Protein AF-A0A1D8AW05-F1 (afdb_monomer)

Mean predicted aligned error: 8.61 Å

Structure (mmCIF, N/CA/C/O backbone):
data_AF-A0A1D8AW05-F1
#
_entry.id   AF-A0A1D8AW05-F1
#
loop_
_atom_site.group_PDB
_atom_site.id
_atom_site.type_symbol
_atom_site.label_atom_id
_atom_site.label_alt_id
_atom_site.label_comp_id
_atom_site.label_asym_id
_atom_site.label_entity_id
_atom_site.label_seq_id
_atom_site.pdbx_PDB_ins_code
_atom_site.Cartn_x
_atom_site.Cartn_y
_atom_site.Cartn_z
_atom_site.occupancy
_atom_site.B_iso_or_equiv
_atom_site.auth_seq_id
_atom_site.auth_comp_id
_atom_site.auth_asym_id
_atom_site.auth_atom_id
_atom_site.pdbx_PDB_model_num
ATOM 1 N N . MET A 1 1 ? 28.135 2.193 -54.732 1.00 48.59 1 MET A N 1
ATOM 2 C CA . MET A 1 1 ? 27.374 1.325 -53.800 1.00 48.59 1 MET A CA 1
ATOM 3 C C . MET A 1 1 ? 27.903 1.497 -52.367 1.00 48.59 1 MET A C 1
ATOM 5 O O . MET A 1 1 ? 28.791 0.770 -51.952 1.00 48.59 1 MET A O 1
ATOM 9 N N . LYS A 1 2 ? 27.421 2.509 -51.626 1.00 51.97 2 LYS A N 1
ATOM 10 C CA . LYS A 1 2 ? 27.694 2.736 -50.186 1.00 51.97 2 LYS A CA 1
ATOM 11 C C . LYS A 1 2 ? 26.455 3.089 -49.304 1.00 51.97 2 LYS A C 1
ATOM 13 O O . LYS A 1 2 ? 26.678 3.473 -48.161 1.00 51.97 2 LYS A O 1
ATOM 18 N N . PRO A 1 3 ? 25.172 2.955 -49.724 1.00 56.44 3 PRO A N 1
ATOM 19 C CA . PRO A 1 3 ? 24.047 3.347 -48.858 1.00 56.44 3 PRO A CA 1
ATOM 20 C C . PRO A 1 3 ? 23.778 2.354 -47.709 1.00 56.44 3 PRO A C 1
ATOM 22 O O . PRO A 1 3 ? 23.282 2.740 -46.656 1.00 56.44 3 PRO A O 1
ATOM 25 N N . ALA A 1 4 ? 24.165 1.082 -47.869 1.00 60.50 4 ALA A N 1
ATOM 26 C CA . ALA A 1 4 ? 23.834 0.018 -46.917 1.00 60.50 4 ALA A CA 1
ATOM 27 C C . ALA A 1 4 ? 24.488 0.185 -45.530 1.00 60.50 4 ALA A C 1
ATOM 29 O O . ALA A 1 4 ? 23.911 -0.218 -44.525 1.00 60.50 4 ALA A O 1
ATOM 30 N N . ARG A 1 5 ? 25.679 0.800 -45.449 1.00 61.78 5 ARG A N 1
ATOM 31 C CA . ARG A 1 5 ? 26.413 0.946 -44.178 1.00 61.78 5 ARG A CA 1
ATOM 32 C C . ARG A 1 5 ? 25.812 2.035 -43.285 1.00 61.78 5 ARG A C 1
ATOM 34 O O . ARG A 1 5 ? 25.730 1.841 -42.080 1.00 61.78 5 ARG A O 1
ATOM 41 N N . GLY A 1 6 ? 25.344 3.140 -43.873 1.00 67.88 6 GLY A N 1
ATOM 42 C CA . GLY A 1 6 ? 24.660 4.211 -43.139 1.00 67.88 6 GLY A CA 1
ATOM 43 C C . GLY A 1 6 ? 23.305 3.765 -42.587 1.00 67.88 6 GLY A C 1
ATOM 44 O O . GLY A 1 6 ? 23.000 4.022 -41.427 1.00 67.88 6 GLY A O 1
ATOM 45 N N . PHE A 1 7 ? 22.540 3.008 -43.379 1.00 70.00 7 PHE A N 1
ATOM 46 C CA . PHE A 1 7 ? 21.248 2.459 -42.961 1.00 70.00 7 PHE A CA 1
ATOM 47 C C . PHE A 1 7 ? 21.365 1.522 -41.743 1.00 70.00 7 PHE A C 1
ATOM 49 O O . PHE A 1 7 ? 20.583 1.628 -40.803 1.00 70.00 7 PHE A O 1
ATOM 56 N N . LEU A 1 8 ? 22.395 0.667 -41.709 1.00 72.62 8 LEU A N 1
ATOM 57 C CA . LEU A 1 8 ? 22.662 -0.228 -40.577 1.00 72.62 8 LEU A CA 1
ATOM 58 C C . LEU A 1 8 ? 23.022 0.523 -39.283 1.00 72.62 8 LEU A C 1
ATOM 60 O O . LEU A 1 8 ? 22.567 0.133 -38.214 1.00 72.62 8 LEU A O 1
ATOM 64 N N . HIS A 1 9 ? 23.789 1.617 -39.361 1.00 74.25 9 HIS A N 1
ATOM 65 C CA . HIS A 1 9 ? 24.124 2.431 -38.182 1.00 74.25 9 HIS A CA 1
ATOM 66 C C . HIS A 1 9 ? 22.919 3.189 -37.615 1.00 74.25 9 HIS A C 1
ATOM 68 O O . HIS A 1 9 ? 22.792 3.315 -36.398 1.00 74.25 9 HIS A O 1
ATOM 74 N N . ILE A 1 10 ? 22.028 3.672 -38.484 1.00 79.31 10 ILE A N 1
ATOM 75 C CA . ILE A 1 10 ? 20.778 4.318 -38.065 1.00 79.31 10 ILE A CA 1
ATOM 76 C C . ILE A 1 10 ? 19.883 3.303 -37.346 1.00 79.31 10 ILE A C 1
ATOM 78 O O . ILE A 1 10 ? 19.355 3.606 -36.279 1.00 79.31 10 ILE A O 1
ATOM 82 N N . PHE A 1 11 ? 19.762 2.088 -37.889 1.00 80.25 11 PHE A N 1
ATOM 83 C CA . PHE A 1 11 ? 18.967 1.019 -37.286 1.00 80.25 11 PHE A CA 1
ATOM 84 C C . PHE A 1 11 ? 19.522 0.569 -35.924 1.00 80.25 11 PHE A C 1
ATOM 86 O O . PHE A 1 11 ? 18.764 0.426 -34.964 1.00 80.25 11 PHE A O 1
ATOM 93 N N . ASP A 1 12 ? 20.844 0.423 -35.807 1.00 80.00 12 ASP A N 1
ATOM 94 C CA . ASP A 1 12 ? 21.511 0.103 -34.540 1.00 80.00 12 ASP A CA 1
ATOM 95 C C . ASP A 1 12 ? 21.297 1.204 -33.489 1.00 80.00 12 ASP A C 1
ATOM 97 O O . ASP A 1 12 ? 20.933 0.905 -32.354 1.00 80.00 12 ASP A O 1
ATOM 101 N N . SER A 1 13 ? 21.446 2.477 -33.874 1.00 83.44 13 SER A N 1
ATOM 102 C CA . SER A 1 13 ? 21.233 3.608 -32.963 1.00 83.44 13 SER A CA 1
ATOM 103 C C . SER A 1 13 ? 19.774 3.734 -32.516 1.00 83.44 13 SER A C 1
ATOM 105 O O . SER A 1 13 ? 19.508 4.056 -31.358 1.00 83.44 13 SER A O 1
ATOM 107 N N . LEU A 1 14 ? 18.821 3.464 -33.410 1.00 89.00 14 LEU A N 1
ATOM 108 C CA . LEU A 1 14 ? 17.399 3.454 -33.077 1.00 89.00 14 LEU A CA 1
ATOM 109 C C . LEU A 1 14 ? 17.068 2.317 -32.104 1.00 89.00 14 LEU A C 1
ATOM 111 O O . LEU A 1 14 ? 16.351 2.536 -31.131 1.00 89.00 14 LEU A O 1
ATOM 115 N N . THR A 1 15 ? 17.634 1.131 -32.334 1.00 87.31 15 THR A N 1
ATOM 116 C CA . THR A 1 15 ? 17.453 -0.037 -31.463 1.00 87.31 15 THR A CA 1
ATOM 117 C C . THR A 1 15 ? 17.979 0.240 -30.057 1.00 87.31 15 THR A C 1
ATOM 119 O O . THR A 1 15 ? 17.260 0.009 -29.089 1.00 87.31 15 THR A O 1
ATOM 122 N N . ASP A 1 16 ? 19.180 0.815 -29.932 1.00 86.44 16 ASP A N 1
ATOM 123 C CA . ASP A 1 16 ? 19.752 1.191 -28.633 1.00 86.44 16 ASP A CA 1
ATOM 124 C C . ASP A 1 16 ? 18.843 2.189 -27.888 1.00 86.44 16 ASP A C 1
ATOM 126 O O . ASP A 1 16 ? 18.560 2.007 -26.706 1.00 86.44 16 ASP A O 1
ATOM 130 N N . ARG A 1 17 ? 18.309 3.210 -28.578 1.00 91.00 17 ARG A N 1
ATOM 131 C CA . ARG A 1 17 ? 17.389 4.196 -27.975 1.00 91.00 17 ARG A CA 1
ATOM 132 C C . ARG A 1 17 ? 16.078 3.567 -27.509 1.00 91.00 17 ARG A C 1
ATOM 134 O O . ARG A 1 17 ? 15.613 3.887 -26.417 1.00 91.00 17 ARG A O 1
ATOM 141 N N . ILE A 1 18 ? 15.491 2.682 -28.315 1.00 91.38 18 ILE A N 1
ATOM 142 C CA . ILE A 1 18 ? 14.258 1.967 -27.961 1.00 91.38 18 ILE A CA 1
ATOM 143 C C . ILE A 1 18 ? 14.495 1.101 -26.726 1.00 91.38 18 ILE A C 1
ATOM 145 O O . ILE A 1 18 ? 13.696 1.146 -25.796 1.00 91.38 18 ILE A O 1
ATOM 149 N N . LEU A 1 19 ? 15.603 0.359 -26.684 1.00 89.25 19 LEU A N 1
ATOM 150 C CA . LEU A 1 19 ? 15.955 -0.482 -25.541 1.00 89.25 19 LEU A CA 1
ATOM 151 C C . LEU A 1 19 ? 16.207 0.339 -24.276 1.00 89.25 19 LEU A C 1
ATOM 153 O O . LEU A 1 19 ? 15.763 -0.070 -23.206 1.00 89.25 19 LEU A O 1
ATOM 157 N N . CYS A 1 20 ? 16.846 1.507 -24.393 1.00 89.69 20 CYS A N 1
ATOM 158 C CA . CYS A 1 20 ? 17.018 2.417 -23.264 1.00 89.69 20 CYS A CA 1
ATOM 159 C C . CYS A 1 20 ? 15.676 2.848 -22.675 1.00 89.69 20 CYS A C 1
ATOM 161 O O . CYS A 1 20 ? 15.456 2.706 -21.474 1.00 89.69 20 CYS A O 1
ATOM 163 N N . VAL A 1 21 ? 14.780 3.368 -23.521 1.00 90.62 21 VAL A N 1
ATOM 164 C CA . VAL A 1 21 ? 13.471 3.862 -23.078 1.00 90.62 21 VAL A CA 1
ATOM 165 C C . VAL A 1 21 ? 12.620 2.715 -22.540 1.00 90.62 21 VAL A C 1
ATOM 167 O O . VAL A 1 21 ? 12.028 2.851 -21.475 1.00 90.62 21 VAL A O 1
ATOM 170 N N . ALA A 1 22 ? 12.597 1.569 -23.221 1.00 89.69 22 ALA A N 1
ATOM 171 C CA . ALA A 1 22 ? 11.845 0.400 -22.780 1.00 89.69 22 ALA A CA 1
ATOM 172 C C . ALA A 1 22 ? 12.343 -0.119 -21.425 1.00 89.69 22 ALA A C 1
ATOM 174 O O . ALA A 1 22 ? 11.535 -0.327 -20.524 1.00 89.69 22 ALA A O 1
ATOM 175 N N . GLY A 1 23 ? 13.660 -0.275 -21.253 1.00 88.38 23 GLY A N 1
ATOM 176 C CA . GLY A 1 23 ? 14.253 -0.710 -19.988 1.00 88.38 23 GLY A CA 1
ATOM 177 C C . GLY A 1 23 ? 13.947 0.258 -18.846 1.00 88.38 23 GLY A C 1
ATOM 178 O O . GLY A 1 23 ? 13.536 -0.174 -17.770 1.00 88.38 23 GLY A O 1
ATOM 179 N N . ALA A 1 24 ? 14.072 1.563 -19.102 1.00 89.75 24 ALA A N 1
ATOM 180 C CA . ALA A 1 24 ? 13.756 2.603 -18.131 1.00 89.75 24 ALA A CA 1
ATOM 181 C C . ALA A 1 24 ? 12.281 2.577 -17.704 1.00 89.75 24 ALA A C 1
ATOM 183 O O . ALA A 1 24 ? 11.982 2.531 -16.511 1.00 89.75 24 ALA A O 1
ATOM 184 N N . VAL A 1 25 ? 11.358 2.559 -18.670 1.00 89.56 25 VAL A N 1
ATOM 185 C CA . VAL A 1 25 ? 9.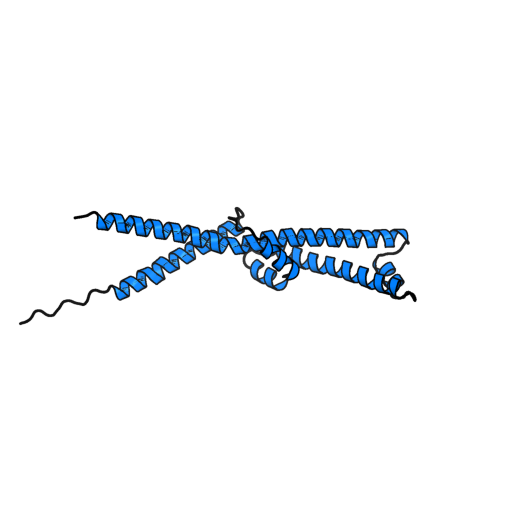915 2.557 -18.403 1.00 89.56 25 VAL A CA 1
ATOM 186 C C . VAL A 1 25 ? 9.509 1.289 -17.660 1.00 89.56 25 VAL A C 1
ATOM 188 O O . VAL A 1 25 ? 8.839 1.395 -16.638 1.00 89.56 25 VAL A O 1
ATOM 191 N N . LEU A 1 26 ? 9.939 0.106 -18.111 1.00 89.00 26 LEU A N 1
ATOM 192 C CA . LEU A 1 26 ? 9.551 -1.172 -17.503 1.00 89.00 26 LEU A CA 1
ATOM 193 C C . LEU A 1 26 ? 9.970 -1.274 -16.034 1.00 89.00 26 LEU A C 1
ATOM 195 O O . LEU A 1 26 ? 9.164 -1.679 -15.199 1.00 89.00 26 LEU A O 1
ATOM 199 N N . PHE A 1 27 ? 11.199 -0.877 -15.700 1.00 89.50 27 PHE A N 1
ATOM 200 C CA . PHE A 1 27 ? 11.676 -0.933 -14.316 1.00 89.50 27 PHE A CA 1
ATOM 201 C C . PHE A 1 27 ? 11.033 0.129 -13.421 1.00 89.50 27 PHE A C 1
ATOM 203 O O . PHE A 1 27 ? 10.850 -0.115 -12.229 1.00 89.50 27 PHE A O 1
ATOM 210 N N . ALA A 1 28 ? 10.637 1.274 -13.981 1.00 89.94 28 ALA A N 1
ATOM 211 C CA . ALA A 1 28 ? 9.946 2.318 -13.233 1.00 89.94 28 ALA A CA 1
ATOM 212 C C . ALA A 1 28 ? 8.503 1.938 -12.838 1.00 89.94 28 ALA A C 1
ATOM 214 O O . ALA A 1 28 ? 7.959 2.514 -11.897 1.00 89.94 28 ALA A O 1
ATOM 215 N N . GLN A 1 29 ? 7.893 0.941 -13.498 1.00 91.88 29 GLN A N 1
ATOM 216 C CA . GLN A 1 29 ? 6.506 0.539 -13.222 1.00 91.88 29 GLN A CA 1
ATOM 217 C C . GLN A 1 29 ? 6.317 -0.082 -11.831 1.00 91.88 29 GLN A C 1
ATOM 219 O O . GLN A 1 29 ? 5.265 0.099 -11.221 1.00 91.88 29 GLN A O 1
ATOM 224 N N . GLY A 1 30 ? 7.322 -0.794 -11.311 1.00 90.19 30 GLY A N 1
ATOM 225 C CA . GLY A 1 30 ? 7.257 -1.417 -9.985 1.00 90.19 30 GLY A CA 1
ATOM 226 C C . GLY A 1 30 ? 7.102 -0.387 -8.858 1.00 90.19 30 GLY A C 1
ATOM 227 O O . GLY A 1 30 ? 6.107 -0.434 -8.129 1.00 90.19 30 GLY A O 1
ATOM 228 N N . PRO A 1 31 ? 8.036 0.573 -8.727 1.00 90.19 31 PRO A N 1
ATOM 229 C CA . PRO A 1 31 ? 7.907 1.670 -7.774 1.00 90.19 31 PRO A CA 1
ATOM 230 C C . PRO A 1 31 ? 6.636 2.497 -7.962 1.00 90.19 31 PRO A C 1
ATOM 232 O O . PRO A 1 31 ? 5.989 2.846 -6.978 1.00 90.19 31 PRO A O 1
ATOM 235 N N . GLU A 1 32 ? 6.235 2.747 -9.211 1.00 93.19 32 GLU A N 1
ATOM 236 C CA . GLU A 1 32 ? 4.999 3.473 -9.512 1.00 93.19 32 GLU A CA 1
ATOM 237 C C . GLU A 1 32 ? 3.760 2.742 -8.975 1.00 93.19 32 GLU A C 1
ATOM 239 O O . GLU A 1 32 ? 2.910 3.336 -8.311 1.00 93.19 32 GLU A O 1
ATOM 244 N N . PHE A 1 33 ? 3.675 1.427 -9.185 1.00 94.50 33 PHE A N 1
ATOM 245 C CA . PHE A 1 33 ? 2.590 0.622 -8.632 1.00 94.50 33 PHE A CA 1
ATOM 246 C C . PHE A 1 33 ? 2.567 0.679 -7.101 1.00 94.50 33 PHE A C 1
ATOM 248 O O . PHE A 1 33 ? 1.508 0.873 -6.501 1.00 94.50 33 PHE A O 1
ATOM 255 N N . MET A 1 34 ? 3.732 0.551 -6.456 1.00 93.75 34 MET A N 1
ATOM 256 C CA . MET A 1 34 ? 3.842 0.652 -4.997 1.00 93.75 34 MET A CA 1
ATOM 257 C C . MET A 1 34 ? 3.424 2.035 -4.488 1.00 93.75 34 MET A C 1
ATOM 259 O O . MET A 1 34 ? 2.809 2.129 -3.427 1.00 93.75 34 MET A O 1
ATOM 263 N N . GLN A 1 35 ? 3.710 3.101 -5.235 1.00 93.06 35 GLN A N 1
ATOM 264 C CA . GLN A 1 35 ? 3.296 4.459 -4.898 1.00 93.06 35 GLN A CA 1
ATOM 265 C C . GLN A 1 35 ? 1.771 4.621 -4.967 1.00 93.06 35 GLN A C 1
ATOM 267 O O . GLN A 1 35 ? 1.169 5.087 -3.999 1.00 93.06 35 GLN A O 1
ATOM 272 N N . GLN A 1 36 ? 1.130 4.189 -6.057 1.00 95.38 36 GLN A N 1
ATOM 273 C CA . GLN A 1 36 ? -0.334 4.235 -6.191 1.00 95.38 36 GLN A CA 1
ATOM 274 C C . GLN A 1 36 ? -1.027 3.353 -5.142 1.00 95.38 36 GLN A C 1
ATOM 276 O O . GLN A 1 36 ? -2.036 3.743 -4.549 1.00 95.38 36 GLN A O 1
ATOM 281 N N . TYR A 1 37 ? -0.458 2.180 -4.851 1.00 96.94 37 TYR A N 1
ATOM 282 C CA . TYR A 1 37 ? -0.921 1.325 -3.763 1.00 96.94 37 TYR A CA 1
ATOM 283 C C . TYR A 1 37 ? -0.833 2.032 -2.412 1.00 96.94 37 TYR A C 1
ATOM 285 O O . TYR A 1 37 ? -1.805 2.010 -1.663 1.00 96.94 37 TYR A O 1
ATOM 293 N N . LEU A 1 38 ? 0.296 2.675 -2.102 1.00 95.56 38 LEU A N 1
ATOM 294 C CA . LEU A 1 38 ? 0.509 3.335 -0.816 1.00 95.56 38 LEU A CA 1
ATOM 295 C C . LEU A 1 38 ? -0.473 4.492 -0.602 1.00 95.56 38 LEU A C 1
ATOM 297 O O . LEU A 1 38 ? -1.015 4.637 0.490 1.00 95.56 38 LEU A O 1
ATOM 301 N N . GLN A 1 39 ? -0.770 5.260 -1.652 1.00 95.44 39 GLN A N 1
ATOM 302 C CA . GLN A 1 39 ? -1.801 6.300 -1.610 1.00 95.44 39 GLN A CA 1
ATOM 303 C C . GLN A 1 39 ? -3.182 5.716 -1.297 1.00 95.44 39 GLN A C 1
ATOM 305 O O . GLN A 1 39 ? -3.898 6.218 -0.430 1.00 95.44 39 GLN A O 1
ATOM 310 N N . ARG A 1 40 ? -3.555 4.621 -1.969 1.00 97.19 40 ARG A N 1
ATOM 311 C CA . ARG A 1 40 ? -4.841 3.955 -1.738 1.00 97.19 40 ARG A CA 1
ATOM 312 C C . ARG A 1 40 ? -4.916 3.332 -0.341 1.00 97.19 40 ARG A C 1
ATOM 314 O O . ARG A 1 40 ? -5.946 3.448 0.317 1.00 97.19 40 ARG A O 1
ATOM 321 N N . LEU A 1 41 ? -3.825 2.726 0.126 1.00 97.88 41 LEU A N 1
ATOM 322 C CA . LEU A 1 41 ? -3.668 2.204 1.484 1.00 97.88 41 LEU A CA 1
ATOM 323 C C . LEU A 1 41 ? -3.866 3.307 2.531 1.00 97.88 41 LEU A C 1
ATOM 325 O O . LEU A 1 41 ? -4.637 3.110 3.467 1.00 97.88 41 LEU A O 1
ATOM 329 N N . GLY A 1 42 ? -3.236 4.470 2.338 1.00 97.94 42 GLY A N 1
ATOM 330 C CA . GLY A 1 42 ? -3.424 5.650 3.185 1.00 97.94 42 GLY A CA 1
ATOM 331 C C . GLY A 1 42 ? -4.883 6.112 3.222 1.00 97.94 42 GLY A C 1
ATOM 332 O O . GLY A 1 42 ? -5.437 6.321 4.297 1.00 97.94 42 GLY A O 1
ATOM 333 N N . GLY A 1 43 ? -5.562 6.145 2.071 1.00 97.88 43 GLY A N 1
ATOM 334 C CA . GLY A 1 43 ? -6.994 6.458 2.012 1.00 97.88 43 GLY A CA 1
ATOM 335 C C . GLY A 1 43 ? -7.872 5.470 2.795 1.00 97.88 43 GLY A C 1
ATOM 336 O O . GLY A 1 43 ? -8.781 5.885 3.516 1.00 97.88 43 GLY A O 1
ATOM 337 N N . HIS A 1 44 ? -7.587 4.166 2.703 1.00 97.88 44 HIS A N 1
ATOM 338 C CA . HIS A 1 44 ? -8.280 3.142 3.495 1.00 97.88 44 HIS A CA 1
ATOM 339 C C . HIS A 1 44 ? -8.008 3.279 4.997 1.00 97.88 44 HIS A C 1
ATOM 341 O O . HIS A 1 44 ? -8.919 3.093 5.802 1.00 97.88 44 HIS A O 1
ATOM 347 N N . LEU A 1 45 ? -6.774 3.608 5.375 1.00 98.38 45 LEU A N 1
ATOM 348 C CA . LEU A 1 45 ? -6.375 3.849 6.759 1.00 98.38 45 LEU A CA 1
ATOM 349 C C . LEU A 1 45 ? -7.093 5.069 7.346 1.00 98.38 45 LEU A C 1
ATOM 351 O O . LEU A 1 45 ? -7.610 4.995 8.460 1.00 98.38 45 LEU A O 1
ATOM 355 N N . ASP A 1 46 ? -7.173 6.166 6.598 1.00 98.50 46 ASP A N 1
ATOM 356 C CA . ASP A 1 46 ? -7.871 7.375 7.032 1.00 98.50 46 ASP A CA 1
ATOM 357 C C . ASP A 1 46 ? -9.371 7.131 7.215 1.00 98.50 46 ASP A C 1
ATOM 359 O O . ASP A 1 46 ? -9.964 7.616 8.179 1.00 98.50 46 ASP A O 1
ATOM 363 N N . GLU A 1 47 ? -9.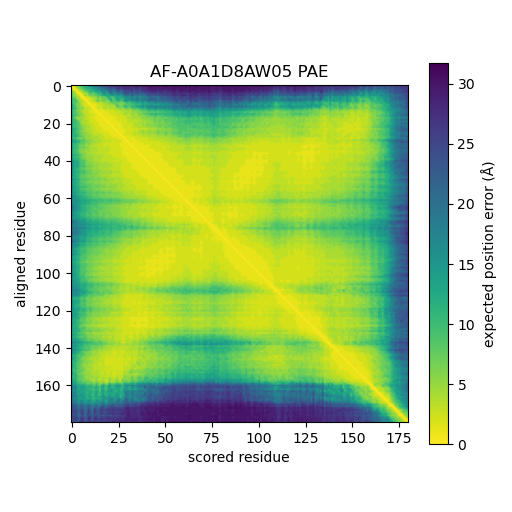991 6.344 6.332 1.00 98.19 47 GLU A N 1
ATOM 364 C CA . GLU A 1 47 ? -11.391 5.941 6.489 1.00 98.19 47 GLU A CA 1
ATOM 365 C C . GLU A 1 47 ? -11.593 5.031 7.706 1.00 98.19 47 GLU A C 1
ATOM 367 O O . GLU A 1 47 ? -12.472 5.288 8.528 1.00 98.19 47 GLU A O 1
ATOM 372 N N . ALA A 1 48 ? -10.734 4.025 7.893 1.00 98.19 48 ALA A N 1
ATOM 373 C CA . ALA A 1 48 ? -10.796 3.143 9.057 1.00 98.19 48 ALA A CA 1
ATOM 374 C C . ALA A 1 48 ? -10.637 3.927 10.373 1.00 98.19 48 ALA A C 1
ATOM 376 O O . ALA A 1 48 ? -11.359 3.686 11.341 1.00 98.19 48 ALA A O 1
ATOM 377 N N . ARG A 1 49 ? -9.741 4.922 10.404 1.00 98.50 49 ARG A N 1
ATOM 378 C CA . ARG A 1 49 ? -9.564 5.829 11.548 1.00 98.50 49 ARG A CA 1
ATOM 379 C C . ARG A 1 49 ? -10.798 6.676 11.813 1.00 98.50 49 ARG A C 1
ATOM 381 O O . ARG A 1 49 ? -11.177 6.824 12.972 1.00 98.50 49 ARG A O 1
ATOM 388 N N . ARG A 1 50 ? -11.437 7.219 10.771 1.00 98.38 50 ARG A N 1
ATOM 389 C CA . ARG A 1 50 ? -12.697 7.966 10.914 1.00 98.38 50 ARG A CA 1
ATOM 390 C C . ARG A 1 50 ? -13.785 7.091 11.524 1.00 98.38 50 ARG A C 1
ATOM 392 O O . ARG A 1 50 ? -14.433 7.520 12.475 1.00 98.38 50 ARG A O 1
ATOM 399 N N . GLN A 1 51 ? -13.945 5.865 11.033 1.00 97.69 51 GLN A N 1
ATOM 400 C CA . GLN A 1 51 ? -14.908 4.912 11.581 1.00 97.69 51 GLN A CA 1
ATOM 401 C C . GLN A 1 51 ? -14.611 4.584 13.054 1.00 97.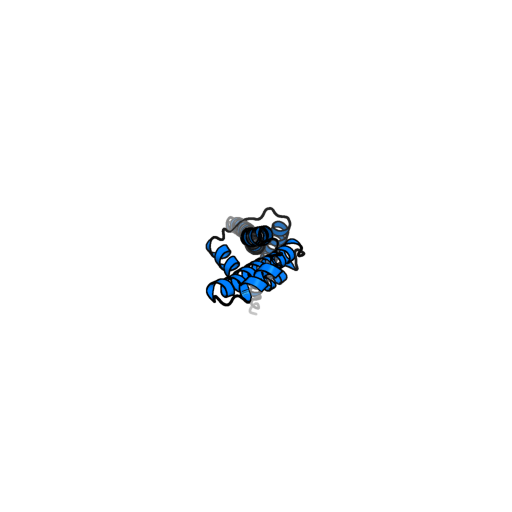69 51 GLN A C 1
ATOM 403 O O . GLN A 1 51 ? -15.511 4.639 13.892 1.00 97.69 51 GLN A O 1
ATOM 408 N N . LEU A 1 52 ? -13.349 4.313 13.399 1.00 98.12 52 LEU A N 1
ATOM 409 C CA . LEU A 1 52 ? -12.939 4.048 14.780 1.00 98.12 52 LEU A CA 1
ATOM 410 C C . LEU A 1 52 ? -13.186 5.254 15.700 1.00 98.12 52 LEU A C 1
ATOM 412 O O . LEU A 1 52 ? -13.653 5.090 16.827 1.00 98.12 52 LEU A O 1
ATOM 416 N N . ALA A 1 53 ? -12.932 6.470 15.212 1.00 98.25 53 ALA A N 1
ATOM 417 C CA . ALA A 1 53 ? -13.162 7.705 15.955 1.00 98.25 53 ALA A CA 1
ATOM 418 C C . ALA A 1 53 ? -14.648 7.924 16.286 1.00 98.25 53 ALA A C 1
ATOM 420 O O . ALA A 1 53 ? -14.967 8.457 17.350 1.00 98.25 53 ALA A O 1
ATOM 421 N N . VAL A 1 54 ? -15.568 7.481 15.420 1.00 98.06 54 VAL A N 1
ATOM 422 C CA . VAL A 1 54 ? -17.008 7.502 15.723 1.00 98.06 54 VAL A CA 1
ATOM 423 C C . VAL A 1 54 ? -17.309 6.621 16.938 1.00 98.06 54 VAL A C 1
ATOM 425 O O . VAL A 1 54 ? -17.948 7.097 17.875 1.00 98.06 54 VAL A O 1
ATOM 428 N N . PHE A 1 55 ? -16.786 5.392 16.989 1.00 97.44 55 PHE A N 1
ATOM 429 C CA . PHE A 1 55 ? -16.967 4.511 18.150 1.00 97.44 55 PHE A CA 1
ATOM 430 C C . PHE A 1 55 ? -16.329 5.072 19.422 1.00 97.44 55 PHE A C 1
ATOM 432 O O . PHE A 1 55 ? -16.949 5.041 20.483 1.00 97.44 55 PHE A O 1
ATOM 439 N N . GLN A 1 56 ? -15.127 5.643 19.321 1.00 98.06 56 GLN A N 1
ATOM 440 C CA . GLN A 1 56 ? -14.458 6.303 20.446 1.00 98.06 56 GLN A CA 1
ATOM 441 C C . GLN A 1 56 ? -15.285 7.471 20.993 1.00 98.06 56 GLN A C 1
ATOM 443 O O . GLN A 1 56 ? -15.420 7.619 22.206 1.00 98.06 56 GLN A O 1
ATOM 448 N N . LYS A 1 57 ? -15.884 8.280 20.112 1.00 98.12 57 LYS A N 1
ATOM 449 C CA . LYS A 1 57 ? -16.766 9.381 20.508 1.00 98.12 57 LYS A CA 1
ATOM 450 C C . LYS A 1 57 ? -18.020 8.866 21.213 1.00 98.12 57 LYS A C 1
ATOM 452 O O . LYS A 1 57 ? -18.386 9.413 22.249 1.00 98.12 57 LYS A O 1
ATOM 457 N N . THR A 1 58 ? -18.661 7.825 20.683 1.00 96.62 58 THR A N 1
ATOM 458 C CA . THR A 1 58 ? -19.841 7.208 21.307 1.00 96.62 58 THR A CA 1
ATOM 459 C C . THR A 1 58 ? -19.510 6.618 22.678 1.00 96.62 58 THR A C 1
ATOM 461 O O . THR A 1 58 ? -20.245 6.858 23.632 1.00 96.62 58 THR A O 1
ATOM 464 N N . ALA A 1 59 ? -18.377 5.924 22.810 1.00 97.19 59 ALA A N 1
ATOM 465 C CA . ALA A 1 59 ? -17.889 5.436 24.097 1.00 97.19 59 ALA A CA 1
ATOM 466 C C . ALA A 1 59 ? -17.672 6.594 25.087 1.00 97.19 59 ALA A C 1
ATOM 468 O O . ALA A 1 59 ? -18.169 6.551 26.212 1.00 97.19 59 ALA A O 1
ATOM 469 N N . GLY A 1 60 ? -17.029 7.678 24.639 1.00 97.56 60 GLY A N 1
ATOM 470 C CA . GLY A 1 60 ? -16.788 8.869 25.455 1.00 97.56 60 GLY A CA 1
ATOM 471 C C . GLY A 1 60 ? -18.071 9.569 25.916 1.00 97.56 60 GLY A C 1
ATOM 472 O O . GLY A 1 60 ? -18.136 10.032 27.051 1.00 97.56 60 GLY A O 1
ATOM 473 N N . GLN A 1 61 ? -19.121 9.592 25.089 1.00 97.00 61 GLN A N 1
ATOM 474 C CA . GLN A 1 61 ? -20.445 10.103 25.478 1.00 97.00 61 GLN A CA 1
ATOM 475 C C . GLN A 1 61 ? -21.103 9.265 26.583 1.00 97.00 61 GLN A C 1
ATOM 477 O O . GLN A 1 61 ? -21.871 9.802 27.376 1.00 97.00 61 GLN A O 1
ATOM 482 N N . ALA A 1 62 ? -20.780 7.974 26.659 1.00 94.25 62 ALA A N 1
ATOM 483 C CA . ALA A 1 62 ? -21.191 7.088 27.743 1.00 94.25 62 ALA A CA 1
ATOM 484 C C . ALA A 1 62 ? -20.235 7.127 28.956 1.00 94.25 62 ALA A C 1
ATOM 486 O O . ALA A 1 62 ? -20.443 6.388 29.916 1.00 94.25 62 ALA A O 1
ATOM 487 N N . GLY A 1 63 ? -19.190 7.965 28.930 1.00 97.19 63 GLY A N 1
ATOM 488 C CA . GLY A 1 63 ? -18.171 8.034 29.982 1.00 97.19 63 GLY A CA 1
ATOM 489 C C . GLY A 1 63 ? -17.211 6.840 30.002 1.00 97.19 63 GLY A C 1
ATOM 490 O O . GLY A 1 63 ? -16.589 6.576 31.028 1.00 97.19 63 GLY A O 1
ATOM 491 N N . LEU A 1 64 ? -17.098 6.109 28.891 1.00 97.31 64 LEU A N 1
ATOM 492 C CA . LEU A 1 64 ? -16.308 4.886 28.766 1.00 97.31 64 LEU A CA 1
ATOM 493 C C . LEU A 1 64 ? -15.130 5.088 27.810 1.00 97.31 64 LEU A C 1
ATOM 495 O O . LEU A 1 64 ? -15.211 5.845 26.841 1.00 97.31 64 LEU A O 1
ATOM 499 N N . SER A 1 65 ? -14.045 4.346 28.027 1.00 97.44 65 SER A N 1
ATOM 500 C CA . SER A 1 65 ? -13.053 4.131 26.972 1.00 97.44 65 SER A CA 1
ATOM 501 C C . SER A 1 65 ? -13.608 3.196 25.892 1.00 97.44 65 SER A C 1
ATOM 503 O O . SER A 1 65 ? -14.539 2.428 26.144 1.00 97.44 65 SER A O 1
ATOM 505 N N . LEU A 1 66 ? -13.011 3.212 24.695 1.00 96.81 66 LEU A N 1
ATOM 506 C CA . LEU A 1 66 ? 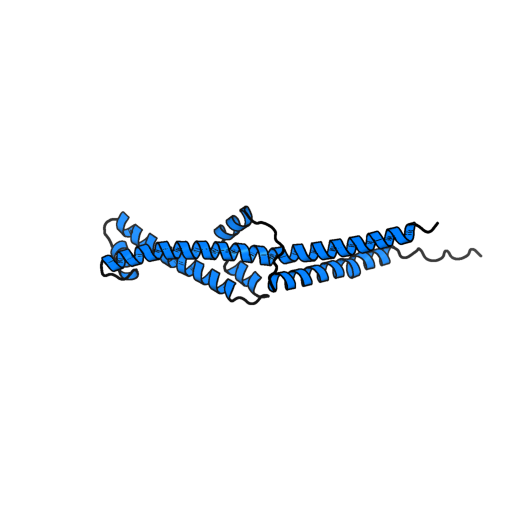-13.396 2.283 23.629 1.00 96.81 66 LEU A CA 1
ATOM 507 C C . LEU A 1 66 ? -13.322 0.822 24.103 1.00 96.81 66 LEU A C 1
ATOM 509 O O . LEU A 1 66 ? -14.277 0.079 23.919 1.00 96.81 66 LEU A O 1
ATOM 513 N N . ASP A 1 67 ? -12.246 0.429 24.788 1.00 96.94 67 ASP A N 1
ATOM 514 C CA . ASP A 1 67 ? -12.086 -0.948 25.273 1.00 96.94 67 ASP A CA 1
ATOM 515 C C . ASP A 1 67 ? -13.138 -1.329 26.318 1.00 96.94 67 ASP A C 1
ATOM 517 O O . ASP A 1 67 ? -13.613 -2.464 26.354 1.00 96.94 67 ASP A O 1
ATOM 521 N N . GLN A 1 68 ? -13.508 -0.391 27.196 1.00 97.50 68 GLN A N 1
ATOM 522 C CA . GLN A 1 68 ? -14.591 -0.602 28.156 1.00 97.50 68 GLN A CA 1
ATOM 523 C C . GLN A 1 68 ? -15.925 -0.773 27.433 1.00 97.50 68 GLN A C 1
ATOM 525 O O . GLN A 1 68 ? -16.680 -1.688 27.756 1.00 97.50 68 GLN A O 1
ATOM 530 N N . PHE A 1 69 ? -16.184 0.064 26.430 1.00 97.00 69 PHE A N 1
ATOM 531 C CA . PHE A 1 69 ? -17.403 0.016 25.638 1.00 97.00 69 PHE A CA 1
ATOM 532 C C . PHE A 1 69 ? -17.510 -1.279 24.818 1.00 97.00 69 PHE A C 1
ATOM 534 O O . PHE A 1 69 ? -18.566 -1.910 24.809 1.00 97.00 69 PHE A O 1
ATOM 541 N N . ILE A 1 70 ? -16.408 -1.747 24.223 1.00 96.94 70 ILE A N 1
ATOM 542 C CA . ILE A 1 70 ? -16.309 -3.053 23.551 1.00 96.94 70 ILE A CA 1
ATOM 543 C C . ILE A 1 70 ? -16.626 -4.189 24.524 1.00 96.94 70 ILE A C 1
ATOM 545 O O . ILE A 1 70 ? -17.465 -5.037 24.226 1.00 96.94 70 ILE A O 1
ATOM 549 N N . ARG A 1 71 ? -16.003 -4.207 25.710 1.00 96.62 71 ARG A N 1
ATOM 550 C CA . ARG A 1 71 ? -16.261 -5.259 26.706 1.00 96.62 71 ARG A CA 1
ATOM 551 C C . ARG A 1 71 ? -17.710 -5.256 27.178 1.00 96.62 71 ARG A C 1
ATOM 553 O O . ARG A 1 71 ? -18.316 -6.317 27.260 1.00 96.62 71 ARG A O 1
ATOM 560 N N . GLN A 1 72 ? -18.262 -4.082 27.471 1.00 95.50 72 GLN A N 1
ATOM 561 C CA . GLN A 1 72 ? -19.632 -3.947 27.960 1.00 95.50 72 GLN A CA 1
ATOM 562 C C . GLN A 1 72 ? -20.672 -4.338 26.906 1.00 95.50 72 GLN A C 1
ATOM 564 O O . GLN A 1 72 ? -21.677 -4.963 27.237 1.00 95.50 72 GLN A O 1
ATOM 569 N N . THR A 1 73 ? -20.451 -3.971 25.643 1.00 95.00 73 THR A N 1
ATOM 570 C CA . THR A 1 73 ? -21.334 -4.390 24.547 1.00 95.00 73 THR A CA 1
ATOM 571 C C . THR A 1 73 ? -21.204 -5.887 24.292 1.00 95.00 73 THR A C 1
ATOM 573 O O . THR A 1 73 ? -22.225 -6.556 24.204 1.00 95.00 73 THR A O 1
ATOM 576 N N . GLY A 1 74 ? -19.985 -6.435 24.294 1.00 93.31 74 GLY A N 1
ATOM 577 C CA . GLY A 1 74 ? -19.709 -7.857 24.063 1.00 93.31 74 GLY A CA 1
ATOM 578 C C . GLY A 1 74 ? -20.268 -8.821 25.116 1.00 93.31 74 GLY A C 1
ATOM 579 O O . GLY A 1 74 ? -20.563 -9.965 24.783 1.00 93.31 74 GLY A O 1
ATOM 580 N N . THR A 1 75 ? -20.451 -8.386 26.367 1.00 94.25 75 THR A N 1
ATOM 581 C CA . THR A 1 75 ? -21.067 -9.199 27.436 1.00 94.25 75 THR A CA 1
ATOM 582 C C . THR A 1 75 ? -22.573 -8.982 27.582 1.00 94.25 75 THR A C 1
ATOM 584 O O . THR A 1 75 ? -23.188 -9.516 28.509 1.00 94.25 75 THR A O 1
ATOM 587 N N . ASN A 1 76 ? -23.187 -8.197 26.693 1.00 95.25 76 ASN A N 1
ATOM 588 C CA . ASN A 1 76 ? -24.617 -7.934 26.739 1.00 95.25 76 ASN A CA 1
ATOM 589 C C . ASN A 1 76 ? -25.428 -9.202 26.414 1.00 95.25 76 ASN A C 1
ATOM 591 O O . ASN A 1 76 ? -25.046 -9.999 25.559 1.00 95.25 76 ASN A O 1
ATOM 595 N N . ALA A 1 77 ? -26.568 -9.373 27.088 1.00 94.06 77 ALA A N 1
ATOM 596 C CA . ALA A 1 77 ? -27.459 -10.509 26.864 1.00 94.06 77 ALA A CA 1
ATOM 597 C C . ALA A 1 77 ? -28.145 -10.471 25.486 1.00 94.06 77 ALA A C 1
ATOM 599 O O . ALA A 1 77 ? -28.505 -11.522 24.959 1.00 94.06 77 ALA A O 1
ATOM 600 N N . ASP A 1 78 ? -28.326 -9.282 24.901 1.00 96.06 78 ASP A N 1
ATOM 601 C CA . ASP A 1 78 ? -28.838 -9.127 23.542 1.00 96.06 78 ASP A CA 1
ATOM 602 C C . ASP A 1 78 ? -27.739 -9.479 22.515 1.00 96.06 78 ASP A C 1
ATOM 604 O O . ASP A 1 78 ? -26.725 -8.774 22.427 1.00 96.06 78 ASP A O 1
ATOM 608 N N . PRO A 1 79 ? -27.934 -10.517 21.675 1.00 93.38 79 PRO A N 1
ATOM 609 C CA . PRO A 1 79 ? -26.956 -10.918 20.669 1.00 93.38 79 PRO A CA 1
ATOM 610 C C . PRO A 1 79 ? -26.612 -9.822 19.652 1.00 93.38 79 PRO A C 1
ATOM 612 O O . PRO A 1 79 ? -25.515 -9.834 19.093 1.00 93.38 79 PRO A O 1
ATOM 615 N N . ALA A 1 80 ? -27.528 -8.897 19.353 1.00 94.19 80 ALA A N 1
ATOM 616 C CA . ALA A 1 80 ? -27.255 -7.788 18.443 1.00 94.19 80 ALA A CA 1
ATOM 617 C C . ALA A 1 80 ? -26.269 -6.788 19.057 1.00 94.19 80 ALA A C 1
ATOM 619 O O . ALA A 1 80 ? -25.345 -6.346 18.372 1.00 94.19 80 ALA A O 1
ATOM 620 N N . VAL A 1 81 ? -26.418 -6.494 20.350 1.00 94.00 81 VAL A N 1
ATOM 621 C CA . VAL A 1 81 ? -25.497 -5.626 21.095 1.00 94.00 81 VAL A CA 1
ATOM 622 C C . VAL A 1 81 ? -24.152 -6.323 21.311 1.00 94.00 81 VAL A C 1
ATOM 624 O O . VAL A 1 81 ? -23.113 -5.701 21.100 1.00 94.00 81 VAL A O 1
ATOM 627 N N . ALA A 1 82 ? -24.153 -7.625 21.610 1.00 94.38 82 ALA A N 1
ATOM 628 C CA . ALA A 1 82 ? -22.929 -8.425 21.706 1.00 94.38 82 ALA A CA 1
ATOM 629 C C . ALA A 1 82 ? -22.103 -8.392 20.412 1.00 94.38 82 ALA A C 1
ATOM 631 O O . ALA A 1 82 ? -20.888 -8.185 20.447 1.00 94.38 82 ALA A O 1
ATOM 632 N N . ARG A 1 83 ? -22.759 -8.510 19.249 1.00 94.94 83 ARG A N 1
ATOM 633 C CA . ARG A 1 83 ? -22.088 -8.406 17.942 1.00 94.94 83 ARG A CA 1
ATOM 634 C C . ARG A 1 83 ? -21.471 -7.033 17.685 1.00 94.94 83 ARG A C 1
ATOM 636 O O . ARG A 1 83 ? -20.444 -6.967 17.015 1.00 94.94 83 ARG A O 1
ATOM 643 N N . LEU A 1 84 ? -22.053 -5.954 18.211 1.00 94.38 84 LEU A N 1
ATOM 644 C CA . LEU A 1 84 ? -21.488 -4.611 18.059 1.00 94.38 84 LEU A CA 1
ATOM 645 C C . LEU A 1 84 ? -20.099 -4.503 18.707 1.00 94.38 84 LEU A C 1
ATOM 647 O O . LEU A 1 84 ? -19.228 -3.839 18.149 1.00 94.38 84 LEU A O 1
ATOM 651 N N . GLY A 1 85 ? -19.873 -5.207 19.821 1.00 94.38 85 GLY A N 1
ATOM 652 C CA . GLY A 1 85 ? -18.548 -5.342 20.431 1.00 94.38 85 GLY A CA 1
ATOM 653 C C . GLY A 1 85 ? -17.513 -5.878 19.440 1.00 94.38 85 GLY A C 1
ATOM 654 O O . GLY A 1 85 ? -16.468 -5.261 19.251 1.00 94.38 85 GLY A O 1
ATOM 655 N N . GLY A 1 86 ? -17.852 -6.961 18.731 1.00 95.31 86 GLY A N 1
ATOM 656 C CA . GLY A 1 86 ? -16.999 -7.545 17.690 1.00 95.31 86 GLY A CA 1
ATOM 657 C C . GLY A 1 86 ? -16.721 -6.588 16.528 1.00 95.31 86 GLY A C 1
ATOM 658 O O . GLY A 1 86 ? -15.573 -6.418 16.142 1.00 95.31 86 GLY A O 1
ATOM 659 N N . VAL A 1 87 ? -17.740 -5.875 16.034 1.00 96.81 87 VAL A N 1
ATOM 660 C CA . VAL A 1 87 ? -17.572 -4.883 14.950 1.00 96.81 87 VAL A CA 1
ATOM 661 C C . VAL A 1 87 ? -16.596 -3.767 15.337 1.00 96.81 87 VAL A C 1
ATOM 663 O O . VAL A 1 87 ? -15.810 -3.305 14.509 1.00 96.81 87 VAL A O 1
ATOM 666 N N . MET A 1 88 ? -16.636 -3.315 16.591 1.00 97.50 88 MET A N 1
ATOM 667 C CA . MET A 1 88 ? -15.711 -2.301 17.095 1.00 97.50 88 MET A CA 1
ATOM 668 C C . MET A 1 88 ? -14.284 -2.844 17.248 1.00 97.50 88 MET A C 1
ATOM 670 O O . MET A 1 88 ? -13.336 -2.130 16.917 1.00 97.50 88 MET A O 1
ATOM 674 N N . THR A 1 89 ? -14.125 -4.094 17.699 1.00 97.25 89 THR A N 1
ATOM 675 C CA . THR A 1 89 ? -12.826 -4.787 17.720 1.00 97.25 89 THR A CA 1
ATOM 676 C C . THR A 1 89 ? -12.247 -4.903 16.314 1.00 97.25 89 THR A C 1
ATOM 678 O O . THR A 1 89 ? -11.128 -4.450 16.085 1.00 97.25 89 THR A O 1
ATOM 681 N N . ASP A 1 90 ? -13.033 -5.381 15.348 1.00 97.25 90 ASP A N 1
ATOM 682 C CA . ASP A 1 90 ? -12.603 -5.518 13.954 1.00 97.25 90 ASP A CA 1
ATOM 683 C C . ASP A 1 90 ? -12.180 -4.168 13.357 1.00 97.25 90 ASP A C 1
ATOM 685 O O . ASP A 1 90 ? -11.195 -4.081 12.622 1.00 97.25 90 ASP A O 1
ATOM 689 N N . ALA A 1 91 ? -12.889 -3.083 13.689 1.00 97.25 91 ALA A N 1
ATOM 690 C CA . ALA A 1 91 ? -12.519 -1.737 13.257 1.00 97.25 91 ALA A CA 1
ATOM 691 C C . ALA A 1 91 ? -11.171 -1.282 13.850 1.00 97.25 91 ALA A C 1
ATOM 693 O O . ALA A 1 91 ? -10.355 -0.691 13.136 1.00 97.25 91 ALA A O 1
ATOM 694 N N . ALA A 1 92 ? -10.910 -1.567 15.129 1.00 97.81 92 ALA A N 1
ATOM 695 C CA . ALA A 1 92 ? -9.643 -1.244 15.786 1.00 97.81 92 ALA A CA 1
ATOM 696 C C . ALA A 1 92 ? -8.470 -2.058 15.209 1.00 97.81 92 ALA A C 1
ATOM 698 O O . ALA A 1 92 ? -7.412 -1.500 14.889 1.00 97.81 92 ALA A O 1
ATOM 699 N N . ASP A 1 93 ? -8.675 -3.356 14.994 1.00 97.62 93 ASP A N 1
ATOM 700 C CA . ASP A 1 93 ? -7.692 -4.254 14.383 1.00 97.62 93 ASP A CA 1
ATOM 701 C C . ASP A 1 93 ? -7.410 -3.856 12.930 1.00 97.62 93 ASP A C 1
ATOM 703 O O . ASP A 1 93 ? -6.261 -3.864 12.466 1.00 97.62 93 ASP A O 1
ATOM 707 N N . ARG A 1 94 ? -8.442 -3.410 12.204 1.00 97.31 94 ARG A N 1
ATOM 708 C CA . ARG A 1 94 ? -8.286 -2.902 10.841 1.00 97.31 94 ARG A CA 1
ATOM 709 C C . ARG A 1 94 ? -7.409 -1.655 10.794 1.00 97.31 94 ARG A C 1
ATOM 711 O O . ARG A 1 94 ? -6.525 -1.590 9.943 1.00 97.31 94 ARG A O 1
ATOM 718 N N . VAL A 1 95 ? -7.599 -0.694 11.700 1.00 98.44 95 VAL A N 1
ATOM 719 C CA . VAL A 1 95 ? -6.716 0.484 11.794 1.00 98.44 95 VAL A CA 1
ATOM 720 C C . VAL A 1 95 ? -5.283 0.061 12.104 1.00 98.44 95 VAL A C 1
ATOM 722 O O . VAL A 1 95 ? -4.362 0.514 11.430 1.00 98.44 95 VAL A O 1
ATOM 725 N N . THR A 1 96 ? -5.092 -0.834 13.073 1.00 97.75 96 THR A N 1
ATOM 726 C CA . THR A 1 96 ? -3.761 -1.307 13.482 1.00 97.75 96 THR A CA 1
ATOM 727 C C . THR A 1 96 ? -3.020 -1.989 12.331 1.00 97.75 96 THR A C 1
ATOM 729 O O . THR A 1 96 ? -1.868 -1.658 12.052 1.00 97.75 96 THR A O 1
ATOM 732 N N . SER A 1 97 ? -3.685 -2.901 11.617 1.00 96.69 97 SER A N 1
ATOM 733 C CA . SER A 1 97 ? -3.094 -3.614 10.476 1.00 96.69 97 SER A CA 1
ATOM 734 C C . SER A 1 97 ? -2.734 -2.679 9.317 1.00 96.69 97 SER A C 1
ATOM 736 O O . SER A 1 97 ? -1.629 -2.763 8.779 1.00 96.69 97 SER A O 1
ATOM 738 N N . LEU A 1 98 ? -3.630 -1.753 8.961 1.00 97.88 98 LEU A N 1
ATOM 739 C CA . LEU A 1 98 ? -3.390 -0.763 7.910 1.00 97.88 98 LEU A CA 1
ATOM 740 C C . LEU A 1 98 ? -2.260 0.199 8.277 1.00 97.88 98 LEU A C 1
ATOM 742 O O . LEU A 1 98 ? -1.423 0.501 7.429 1.00 97.88 98 LEU A O 1
ATOM 746 N N . GLN A 1 99 ? -2.211 0.644 9.534 1.00 98.00 99 GLN A N 1
ATOM 747 C CA . GLN A 1 99 ? -1.157 1.521 10.032 1.00 98.00 99 GLN A CA 1
ATOM 748 C C . GLN A 1 99 ? 0.207 0.841 9.951 1.00 98.00 99 GLN A C 1
ATOM 750 O O . GLN A 1 99 ? 1.146 1.421 9.415 1.00 98.00 99 GLN A O 1
ATOM 755 N N . ALA A 1 100 ? 0.303 -0.403 10.427 1.00 96.56 100 ALA A N 1
ATOM 756 C CA . ALA A 1 100 ? 1.544 -1.165 10.384 1.00 96.56 100 ALA A CA 1
ATOM 757 C C . ALA A 1 100 ? 2.049 -1.348 8.944 1.00 96.56 100 ALA A C 1
ATOM 759 O O . ALA A 1 100 ? 3.229 -1.131 8.672 1.00 96.56 100 ALA A O 1
ATOM 760 N N . ALA A 1 101 ? 1.157 -1.686 8.007 1.00 96.06 101 ALA A N 1
ATOM 761 C CA . ALA A 1 101 ? 1.505 -1.814 6.594 1.00 96.06 101 ALA A CA 1
ATOM 762 C C . ALA A 1 101 ? 1.962 -0.480 5.979 1.00 96.06 101 ALA A C 1
ATOM 764 O O . ALA A 1 101 ? 2.955 -0.436 5.251 1.00 96.06 101 ALA A O 1
ATOM 765 N N . HIS A 1 102 ? 1.252 0.607 6.282 1.00 97.06 102 HIS A N 1
ATOM 766 C CA . HIS A 1 102 ? 1.546 1.941 5.769 1.00 97.06 102 HIS A CA 1
ATOM 767 C C . HIS A 1 102 ? 2.892 2.464 6.282 1.00 97.06 102 HIS A C 1
ATOM 7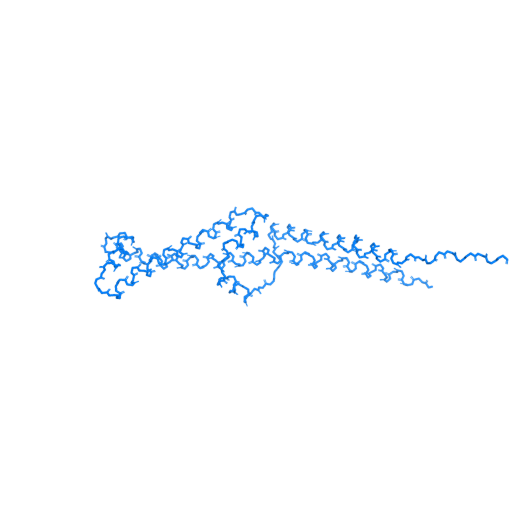69 O O . HIS A 1 102 ? 3.717 2.914 5.486 1.00 97.06 102 HIS A O 1
ATOM 775 N N . ASP A 1 103 ? 3.158 2.334 7.581 1.00 96.19 103 ASP A N 1
ATOM 776 C CA . ASP A 1 103 ? 4.410 2.780 8.192 1.00 96.19 103 ASP A CA 1
ATOM 777 C C . ASP A 1 103 ? 5.602 1.945 7.729 1.00 96.19 103 ASP A C 1
ATOM 779 O O . ASP A 1 103 ? 6.656 2.511 7.434 1.00 96.19 103 ASP A O 1
ATOM 783 N N . ALA A 1 104 ? 5.436 0.622 7.615 1.00 95.12 104 ALA A N 1
ATOM 784 C CA . ALA A 1 104 ? 6.479 -0.259 7.102 1.00 95.12 104 ALA A CA 1
ATOM 785 C C . ALA A 1 104 ? 6.883 0.130 5.673 1.00 95.12 104 ALA A C 1
ATOM 787 O O . ALA A 1 104 ? 8.067 0.148 5.347 1.00 95.12 104 ALA A O 1
ATOM 788 N N . LEU A 1 105 ? 5.912 0.482 4.827 1.00 93.62 105 LEU A N 1
ATOM 789 C CA . LEU A 1 105 ? 6.167 0.913 3.455 1.00 93.62 105 LEU A CA 1
ATOM 790 C C . LEU A 1 105 ? 6.771 2.315 3.370 1.00 93.62 105 LEU A C 1
ATOM 792 O O . LEU A 1 105 ? 7.711 2.511 2.602 1.00 93.62 105 LEU A O 1
ATOM 796 N N . LEU A 1 106 ? 6.268 3.274 4.148 1.00 92.50 106 LEU A N 1
ATOM 797 C CA . LEU A 1 106 ? 6.765 4.652 4.137 1.00 92.50 106 LEU A CA 1
ATOM 798 C C . LEU A 1 106 ? 8.217 4.774 4.598 1.00 92.50 106 LEU A C 1
ATOM 800 O O . LEU A 1 106 ? 8.965 5.566 4.032 1.00 92.50 106 LEU A O 1
ATOM 804 N N . HIS A 1 107 ? 8.610 4.005 5.613 1.00 92.38 107 HIS A N 1
ATOM 805 C CA . HIS A 1 107 ? 9.941 4.101 6.220 1.00 92.38 107 HIS A CA 1
ATOM 806 C C . HIS A 1 107 ? 10.929 3.059 5.678 1.00 92.38 107 HIS A C 1
ATOM 808 O O . HIS A 1 107 ? 12.069 2.997 6.135 1.00 92.38 107 HIS A O 1
ATOM 814 N N . SER A 1 108 ? 10.511 2.234 4.714 1.00 90.88 108 SER A N 1
ATOM 815 C CA . SER A 1 108 ? 11.386 1.244 4.086 1.00 90.88 108 SER A CA 1
ATOM 816 C C . SER A 1 108 ? 12.477 1.888 3.229 1.00 90.88 108 SER A C 1
ATOM 818 O O . SER A 1 108 ? 12.242 2.851 2.496 1.00 90.88 108 SER A O 1
ATOM 820 N N . ALA A 1 109 ? 13.682 1.315 3.278 1.00 88.88 109 ALA A N 1
ATOM 821 C CA . ALA A 1 109 ? 14.739 1.674 2.345 1.00 88.88 109 ALA A CA 1
ATOM 822 C C . ALA A 1 109 ? 14.384 1.218 0.919 1.00 88.88 109 ALA A C 1
ATOM 824 O O . ALA A 1 109 ? 13.730 0.192 0.729 1.00 88.88 109 ALA A O 1
ATOM 825 N N . LEU A 1 110 ? 14.899 1.940 -0.082 1.00 84.00 110 LEU A N 1
ATOM 826 C CA . LEU A 1 110 ? 14.675 1.707 -1.517 1.00 84.00 110 LEU A CA 1
ATOM 827 C C . LEU A 1 110 ? 14.717 0.219 -1.919 1.00 84.00 110 LEU A C 1
ATOM 829 O O . LEU A 1 110 ? 13.814 -0.286 -2.577 1.00 84.00 110 LEU A O 1
ATOM 833 N N . TRP A 1 111 ? 15.763 -0.493 -1.493 1.00 86.25 111 TRP A N 1
ATOM 834 C CA . TRP A 1 111 ? 16.019 -1.881 -1.891 1.00 86.25 111 TRP A CA 1
ATOM 835 C C . TRP A 1 111 ? 15.204 -2.913 -1.103 1.00 86.25 111 TRP A C 1
ATOM 837 O O . TRP A 1 111 ? 14.965 -4.016 -1.590 1.00 86.25 111 TRP A O 1
ATOM 847 N N . GLU A 1 112 ? 14.769 -2.567 0.107 1.00 90.00 112 GLU A N 1
ATOM 848 C CA . GLU A 1 112 ? 13.991 -3.449 0.986 1.00 90.00 112 GLU A CA 1
ATOM 849 C C . GLU A 1 112 ? 12.489 -3.337 0.715 1.00 90.00 112 GLU A C 1
ATOM 851 O O . GLU A 1 112 ? 11.723 -4.273 0.965 1.00 90.00 112 GLU A O 1
ATOM 856 N N . ARG A 1 113 ? 12.070 -2.197 0.161 1.00 89.94 113 ARG A N 1
ATOM 857 C CA . ARG A 1 113 ? 10.678 -1.845 -0.094 1.00 89.94 113 ARG A CA 1
ATOM 858 C C . ARG A 1 113 ? 9.896 -2.901 -0.879 1.00 89.94 113 ARG A C 1
ATOM 860 O O . ARG A 1 113 ? 8.798 -3.218 -0.430 1.00 89.94 113 ARG A O 1
ATOM 867 N N . PRO A 1 114 ? 10.416 -3.535 -1.953 1.00 91.00 114 PRO A N 1
ATOM 868 C CA . PRO A 1 114 ? 9.685 -4.599 -2.647 1.00 91.00 114 PRO A CA 1
ATOM 869 C C . PRO A 1 114 ? 9.389 -5.819 -1.760 1.00 91.00 114 PRO A C 1
ATOM 871 O O . PRO A 1 114 ? 8.317 -6.415 -1.853 1.00 91.00 114 PRO A O 1
ATOM 874 N N . ILE A 1 115 ? 10.316 -6.187 -0.872 1.00 93.75 115 ILE A N 1
ATOM 875 C CA . ILE A 1 115 ? 10.156 -7.334 0.035 1.00 93.75 115 ILE A CA 1
ATOM 876 C C . ILE A 1 115 ? 9.150 -6.986 1.137 1.00 93.75 115 ILE A C 1
ATOM 878 O O . ILE A 1 115 ? 8.247 -7.770 1.434 1.00 93.75 115 ILE A O 1
ATOM 882 N N . ILE A 1 116 ? 9.271 -5.788 1.717 1.00 93.38 116 ILE A N 1
ATOM 883 C CA . ILE A 1 116 ? 8.345 -5.279 2.738 1.00 93.38 116 ILE A CA 1
ATOM 884 C C . ILE A 1 116 ? 6.930 -5.152 2.171 1.00 93.38 116 ILE A C 1
ATOM 886 O O . ILE A 1 116 ? 5.970 -5.523 2.851 1.00 93.38 116 ILE A O 1
ATOM 890 N N . PHE A 1 117 ? 6.811 -4.696 0.925 1.00 94.44 117 PHE A N 1
ATOM 891 C CA . PHE A 1 117 ? 5.559 -4.610 0.189 1.00 94.44 117 PHE A CA 1
ATOM 892 C C . PHE A 1 117 ? 4.870 -5.963 0.070 1.00 94.44 117 PHE A C 1
ATOM 894 O O . PHE A 1 117 ? 3.706 -6.073 0.436 1.00 94.44 117 PHE A O 1
ATOM 901 N N . LEU A 1 118 ? 5.587 -7.006 -0.354 1.00 94.19 118 LEU A N 1
ATOM 902 C CA . LEU A 1 118 ? 5.024 -8.355 -0.442 1.00 94.19 118 LEU A CA 1
ATOM 903 C C . LEU A 1 118 ? 4.604 -8.906 0.928 1.00 94.19 118 LEU A C 1
ATOM 905 O O . LEU A 1 118 ? 3.603 -9.611 1.020 1.00 94.19 118 LEU A O 1
ATOM 909 N N . ARG A 1 119 ? 5.334 -8.566 1.997 1.00 94.00 119 ARG A N 1
ATOM 910 C CA . ARG A 1 119 ? 5.026 -9.011 3.365 1.00 94.00 119 ARG A CA 1
ATOM 911 C C . ARG A 1 119 ? 3.776 -8.350 3.956 1.00 94.00 119 ARG A C 1
ATOM 913 O O . ARG A 1 119 ? 3.069 -8.997 4.720 1.00 94.00 119 ARG A O 1
ATOM 920 N N . HIS A 1 120 ? 3.517 -7.087 3.624 1.00 93.69 120 HIS A N 1
ATOM 921 C CA . HIS A 1 120 ? 2.396 -6.298 4.158 1.00 93.69 120 HIS A CA 1
ATOM 922 C C . HIS A 1 120 ? 1.305 -6.035 3.110 1.00 93.69 120 HIS A C 1
ATOM 924 O O . HIS A 1 120 ? 0.537 -5.076 3.220 1.00 93.69 120 HIS A O 1
ATOM 930 N N . LEU A 1 121 ? 1.254 -6.866 2.069 1.00 93.44 121 LEU A N 1
ATOM 931 C CA . LEU A 1 121 ? 0.325 -6.696 0.966 1.00 93.44 121 LEU A CA 1
ATOM 932 C C . LEU A 1 121 ? -1.107 -7.006 1.409 1.00 93.44 121 LEU A C 1
ATOM 934 O O . LEU A 1 121 ? -1.453 -8.150 1.698 1.00 93.44 121 LEU A O 1
ATOM 938 N N . ASP A 1 122 ? -1.972 -6.001 1.363 1.00 96.50 122 ASP A N 1
ATOM 939 C CA . ASP A 1 122 ? -3.412 -6.196 1.405 1.00 96.50 122 ASP A CA 1
ATOM 940 C C . ASP A 1 122 ? -3.890 -6.530 -0.013 1.00 96.50 122 ASP A C 1
ATOM 942 O O . ASP A 1 122 ? -3.913 -5.680 -0.908 1.00 96.50 122 ASP A O 1
ATOM 946 N N . VAL A 1 123 ? -4.251 -7.797 -0.234 1.00 95.25 123 VAL A N 1
ATOM 947 C CA . VAL A 1 123 ? -4.641 -8.320 -1.556 1.00 95.25 123 VAL A CA 1
ATOM 948 C C . VAL A 1 123 ? -5.866 -7.596 -2.121 1.00 95.25 123 VAL A C 1
ATOM 950 O O . VAL A 1 123 ? -5.971 -7.426 -3.339 1.00 95.25 123 VAL A O 1
ATOM 953 N N . GLY A 1 124 ? -6.788 -7.151 -1.263 1.00 96.12 124 GLY A N 1
ATOM 954 C CA . GLY A 1 124 ? -7.974 -6.408 -1.683 1.00 96.12 124 GLY A CA 1
ATOM 955 C C . GLY A 1 124 ? -7.594 -5.047 -2.257 1.00 96.12 124 GLY A C 1
ATOM 956 O O . GLY A 1 124 ? -8.009 -4.700 -3.367 1.00 96.12 124 GLY A O 1
ATOM 957 N N . ILE A 1 125 ? -6.738 -4.315 -1.543 1.00 96.94 125 ILE A N 1
ATOM 958 C CA . ILE A 1 125 ? -6.231 -3.011 -1.986 1.00 96.94 125 ILE A CA 1
ATOM 959 C C . ILE A 1 125 ? -5.356 -3.179 -3.228 1.00 96.94 125 ILE A C 1
ATOM 961 O O . ILE A 1 125 ? -5.543 -2.451 -4.196 1.00 96.94 125 ILE A O 1
ATOM 965 N N . ALA A 1 126 ? -4.471 -4.176 -3.261 1.00 97.00 126 ALA A N 1
ATOM 966 C CA . ALA A 1 126 ? -3.594 -4.445 -4.399 1.00 97.00 126 ALA A CA 1
ATOM 967 C C . ALA A 1 126 ? -4.374 -4.754 -5.682 1.00 97.00 126 ALA A C 1
ATOM 969 O O . ALA A 1 126 ? -4.074 -4.201 -6.741 1.00 97.00 126 ALA A O 1
ATOM 970 N N . ARG A 1 127 ? -5.416 -5.591 -5.591 1.00 97.44 127 ARG A N 1
ATOM 971 C CA . ARG A 1 127 ? -6.315 -5.880 -6.716 1.00 97.44 127 ARG A CA 1
ATOM 972 C C . ARG A 1 127 ? -7.033 -4.618 -7.184 1.00 97.44 127 ARG A C 1
ATOM 974 O O . ARG A 1 127 ? -7.119 -4.379 -8.387 1.00 97.44 127 ARG A O 1
ATOM 981 N N . ALA A 1 128 ? -7.538 -3.817 -6.249 1.00 96.50 128 ALA A N 1
ATOM 982 C CA . ALA A 1 128 ? -8.225 -2.577 -6.578 1.00 96.50 128 ALA A CA 1
ATOM 983 C C . ALA A 1 128 ? -7.279 -1.568 -7.249 1.00 96.50 128 ALA A C 1
ATOM 985 O O . ALA A 1 128 ? -7.647 -0.993 -8.270 1.00 96.50 128 ALA A O 1
ATOM 986 N N . THR A 1 129 ? -6.049 -1.417 -6.754 1.00 97.06 129 THR A N 1
ATOM 987 C CA . THR A 1 129 ? -4.996 -0.613 -7.392 1.00 97.06 129 THR A CA 1
ATOM 988 C C . THR A 1 129 ? -4.701 -1.120 -8.800 1.00 97.06 129 THR A C 1
ATOM 990 O O . THR A 1 129 ? -4.726 -0.333 -9.736 1.00 97.06 129 THR A O 1
ATOM 993 N N . GLY A 1 130 ? -4.521 -2.432 -8.984 1.00 96.69 130 GLY A N 1
ATOM 994 C CA . GLY A 1 130 ? -4.284 -3.034 -10.299 1.00 96.69 130 GLY A CA 1
ATOM 995 C C . GLY A 1 130 ? -5.413 -2.807 -11.306 1.00 96.69 130 GLY A C 1
ATOM 996 O O . GLY A 1 130 ? -5.14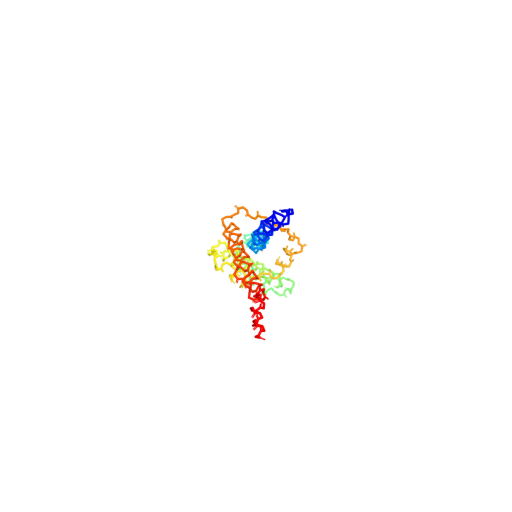0 -2.621 -12.486 1.00 96.69 130 GLY A O 1
ATOM 997 N N . SER A 1 131 ? -6.671 -2.767 -10.857 1.00 96.94 131 SER A N 1
ATOM 998 C CA . SER A 1 131 ? -7.829 -2.579 -11.746 1.00 96.94 131 SER A CA 1
ATOM 999 C C . SER A 1 131 ? -7.921 -1.191 -12.386 1.00 96.94 131 SER A C 1
ATOM 1001 O O . SER A 1 131 ? -8.525 -1.046 -13.445 1.00 96.94 131 SER A O 1
ATOM 1003 N N . VAL A 1 132 ? -7.320 -0.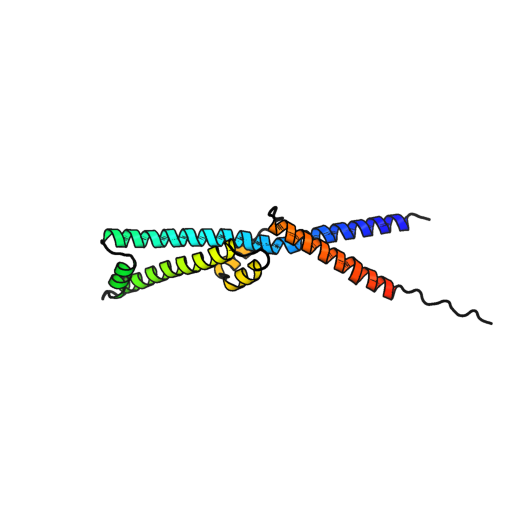181 -11.753 1.00 96.00 132 VAL A N 1
ATOM 1004 C CA . VAL A 1 132 ? -7.293 1.211 -12.233 1.00 96.00 132 VAL A CA 1
ATOM 1005 C C . VAL A 1 132 ? -5.864 1.718 -12.423 1.00 96.00 132 VAL A C 1
ATOM 1007 O O . VAL A 1 132 ? -5.648 2.923 -12.522 1.00 96.00 132 VAL A O 1
ATOM 1010 N N . TYR A 1 133 ? -4.892 0.804 -12.449 1.00 95.12 133 TYR A N 1
ATOM 1011 C CA . TYR A 1 133 ? -3.482 1.140 -12.553 1.00 95.12 133 TYR A CA 1
ATOM 1012 C C . TYR A 1 133 ? -3.212 1.867 -13.865 1.00 95.12 133 TYR A C 1
ATOM 1014 O O . TYR A 1 133 ? -3.554 1.383 -14.947 1.00 95.12 133 TYR A O 1
ATOM 1022 N N . GLN A 1 134 ? -2.566 3.021 -13.757 1.00 92.06 134 GLN A N 1
ATOM 1023 C CA . GLN A 1 134 ? -2.104 3.778 -14.907 1.00 92.06 134 GLN A CA 1
ATOM 1024 C C . GLN A 1 134 ? -0.578 3.790 -14.898 1.00 92.06 134 GLN A C 1
ATOM 1026 O O . GLN A 1 134 ? 0.010 4.323 -13.953 1.00 92.06 134 GLN A O 1
ATOM 1031 N N . PRO A 1 135 ? 0.067 3.209 -15.926 1.00 90.12 135 PRO A N 1
ATOM 1032 C CA . PRO A 1 135 ? 1.499 3.335 -16.121 1.00 90.12 135 PRO A CA 1
ATOM 1033 C C . PRO A 1 135 ? 1.920 4.800 -16.124 1.00 90.12 135 PRO A C 1
ATOM 1035 O O . PRO A 1 135 ? 1.309 5.630 -16.802 1.00 90.12 135 PRO A O 1
ATOM 1038 N N . ALA A 1 136 ? 2.991 5.105 -15.406 1.00 88.50 136 ALA A N 1
ATOM 1039 C CA . ALA A 1 136 ? 3.559 6.440 -15.368 1.00 88.50 136 ALA A CA 1
ATOM 1040 C C . ALA A 1 136 ? 5.085 6.378 -15.411 1.00 88.50 136 ALA A C 1
ATOM 1042 O O . ALA A 1 136 ? 5.705 5.323 -15.235 1.00 88.50 136 ALA A O 1
ATOM 1043 N N . VAL A 1 137 ? 5.687 7.534 -15.679 1.00 85.38 137 VAL A N 1
ATOM 1044 C CA . VAL A 1 137 ? 7.127 7.743 -15.542 1.00 85.38 137 VAL A CA 1
ATOM 1045 C C . VAL A 1 137 ? 7.333 8.541 -14.256 1.00 85.38 137 VAL A C 1
ATOM 1047 O O . VAL A 1 137 ? 7.205 9.768 -14.286 1.00 85.38 137 VAL A O 1
ATOM 1050 N N . PRO A 1 138 ? 7.589 7.872 -13.118 1.00 80.25 138 PRO A N 1
ATOM 1051 C CA . PRO A 1 138 ? 7.791 8.553 -11.852 1.00 80.25 138 PRO A CA 1
ATOM 1052 C C . PRO A 1 138 ? 8.993 9.492 -11.938 1.00 80.25 138 PRO A C 1
ATOM 1054 O O . PRO A 1 138 ? 10.108 9.082 -12.256 1.00 80.25 138 PRO A O 1
ATOM 1057 N N . THR A 1 139 ? 8.777 10.758 -11.590 1.00 86.19 139 THR A N 1
ATOM 1058 C CA . THR A 1 139 ? 9.841 11.766 -11.448 1.00 86.19 139 THR A CA 1
ATOM 1059 C C . THR A 1 139 ? 10.478 11.738 -10.055 1.00 86.19 139 THR A C 1
ATOM 1061 O O . THR A 1 139 ? 11.111 12.704 -9.633 1.00 86.19 139 THR A O 1
ATOM 1064 N N . THR A 1 140 ? 10.268 10.655 -9.304 1.00 85.50 140 THR A N 1
ATOM 1065 C CA . THR A 1 140 ? 10.842 10.448 -7.973 1.00 85.50 140 THR A CA 1
ATOM 1066 C C . THR A 1 140 ? 12.285 9.956 -8.084 1.00 85.50 140 THR A C 1
ATOM 1068 O O . THR A 1 140 ? 12.682 9.362 -9.086 1.00 85.50 140 THR A O 1
ATOM 1071 N N . VAL A 1 141 ? 13.087 10.178 -7.036 1.00 85.31 141 VAL A N 1
ATOM 1072 C CA . VAL A 1 141 ? 14.480 9.689 -6.980 1.00 85.31 141 VAL A CA 1
ATOM 1073 C C . VAL A 1 141 ? 14.529 8.165 -7.117 1.00 85.31 141 VAL A C 1
ATOM 1075 O O . VAL A 1 141 ? 15.351 7.631 -7.854 1.00 85.31 141 VAL A O 1
ATOM 1078 N N . GLU A 1 142 ? 13.605 7.474 -6.450 1.00 84.44 142 GLU A N 1
ATOM 1079 C CA . GLU A 1 142 ? 13.422 6.028 -6.558 1.00 84.44 142 GLU A CA 1
ATOM 1080 C C . GLU A 1 142 ? 13.109 5.616 -8.004 1.00 84.44 142 GLU A C 1
ATOM 1082 O O . GLU A 1 142 ? 13.838 4.810 -8.579 1.00 84.44 142 GLU A O 1
ATOM 1087 N N . GLY A 1 143 ? 12.113 6.240 -8.639 1.00 85.44 143 GLY A N 1
ATOM 1088 C CA . GLY A 1 143 ? 11.774 5.988 -10.041 1.00 85.44 143 GLY A CA 1
ATOM 1089 C C . GLY A 1 143 ? 12.958 6.182 -10.990 1.00 85.44 143 GLY A C 1
ATOM 1090 O O . GLY A 1 143 ? 13.193 5.346 -11.862 1.00 85.44 143 GLY A O 1
ATOM 1091 N N . LEU A 1 144 ? 13.758 7.230 -10.773 1.00 87.69 144 LEU A N 1
ATOM 1092 C CA . LEU A 1 144 ? 14.950 7.519 -11.568 1.00 87.69 144 LEU A CA 1
ATOM 1093 C C . LEU A 1 144 ? 16.042 6.450 -11.406 1.00 87.69 144 LEU A C 1
ATOM 1095 O O . LEU A 1 144 ? 16.644 6.043 -12.399 1.00 87.69 144 LEU A O 1
ATOM 1099 N N . ILE A 1 145 ? 16.291 5.976 -10.180 1.00 89.56 145 ILE A N 1
ATOM 1100 C CA . ILE A 1 145 ? 17.274 4.912 -9.917 1.00 89.56 145 ILE A CA 1
ATOM 1101 C C . ILE A 1 145 ? 16.842 3.617 -10.607 1.00 89.56 145 ILE A C 1
ATOM 1103 O O . ILE A 1 145 ? 17.639 3.005 -11.318 1.00 89.56 145 ILE A O 1
ATOM 1107 N N . TYR A 1 146 ? 15.576 3.223 -10.455 1.00 87.75 146 TYR A N 1
ATOM 1108 C CA . TYR A 1 146 ? 15.040 2.027 -11.105 1.00 87.75 146 TYR A CA 1
ATOM 1109 C C . TYR A 1 146 ? 15.083 2.142 -12.632 1.00 87.75 146 TYR A C 1
ATOM 1111 O O . TYR A 1 146 ? 15.508 1.202 -13.304 1.00 87.75 146 TYR A O 1
ATOM 1119 N N . ALA A 1 147 ? 14.729 3.304 -13.184 1.00 89.12 147 ALA A N 1
ATOM 1120 C CA . ALA A 1 147 ? 14.824 3.572 -14.614 1.00 89.12 147 ALA A CA 1
ATOM 1121 C C . ALA A 1 147 ? 16.270 3.456 -15.130 1.00 89.12 147 ALA A C 1
ATOM 1123 O O . ALA A 1 147 ? 16.511 2.829 -16.164 1.00 89.12 147 ALA A O 1
ATOM 1124 N N . LEU A 1 148 ? 17.244 4.009 -14.399 1.00 91.25 148 LEU A N 1
ATOM 1125 C CA . LEU A 1 148 ? 18.662 3.918 -14.752 1.00 91.25 148 LEU A CA 1
ATOM 1126 C C . LEU A 1 148 ? 19.151 2.464 -14.735 1.00 91.25 148 LEU A C 1
ATOM 1128 O O . LEU A 1 148 ? 19.809 2.028 -15.678 1.00 91.25 148 LEU A O 1
ATOM 1132 N N . VAL A 1 149 ? 18.797 1.701 -13.697 1.00 90.94 149 VAL A N 1
ATOM 1133 C CA . VAL A 1 149 ? 19.131 0.272 -13.595 1.00 90.94 149 VAL A CA 1
ATOM 1134 C C . VAL A 1 149 ? 18.526 -0.505 -14.763 1.00 90.94 149 VAL A C 1
ATOM 1136 O O . VAL A 1 149 ? 19.247 -1.231 -15.445 1.00 90.94 149 VAL A O 1
ATOM 1139 N N . GLY A 1 150 ? 17.239 -0.308 -15.057 1.00 89.25 150 GLY A N 1
ATOM 1140 C CA . GLY A 1 150 ? 16.559 -0.974 -16.168 1.00 89.25 150 GLY A CA 1
ATOM 1141 C C . GLY A 1 150 ? 17.187 -0.663 -17.526 1.00 89.25 150 GLY A C 1
ATOM 1142 O O . GLY A 1 150 ? 17.423 -1.573 -18.324 1.00 89.25 150 GLY A O 1
ATOM 1143 N N . MET A 1 151 ? 17.530 0.606 -17.766 1.00 90.50 151 MET A N 1
ATOM 1144 C CA . MET A 1 151 ? 18.246 1.042 -18.967 1.00 90.50 151 MET A CA 1
ATOM 1145 C C . MET A 1 151 ? 19.590 0.316 -19.112 1.00 90.50 151 MET A C 1
ATOM 1147 O O . MET A 1 151 ? 19.867 -0.266 -20.162 1.00 90.50 151 MET A O 1
ATOM 1151 N N . LEU A 1 152 ? 20.416 0.313 -18.061 1.00 91.19 152 LEU A N 1
ATOM 1152 C CA . LEU A 1 152 ? 21.728 -0.337 -18.078 1.00 91.19 152 LEU A CA 1
ATOM 1153 C C . LEU A 1 152 ? 21.613 -1.855 -18.270 1.00 91.19 152 LEU A C 1
ATOM 1155 O O . LEU A 1 152 ? 22.366 -2.425 -19.059 1.00 91.19 152 LEU A O 1
ATOM 1159 N N . CYS A 1 153 ? 20.651 -2.506 -17.612 1.00 90.12 153 CYS A N 1
ATOM 1160 C CA . CYS A 1 153 ? 20.397 -3.936 -17.767 1.00 90.12 153 CYS A CA 1
ATOM 1161 C C . CYS A 1 153 ? 20.020 -4.301 -19.209 1.00 90.12 153 CYS A C 1
ATOM 1163 O O . CYS A 1 153 ? 20.591 -5.236 -19.771 1.00 90.12 153 CYS A O 1
ATOM 1165 N N . PHE A 1 154 ? 19.097 -3.564 -19.833 1.00 88.12 154 PHE A N 1
ATOM 1166 C CA . PHE A 1 154 ? 18.663 -3.835 -21.209 1.00 88.12 154 PHE A CA 1
ATOM 1167 C C . PHE A 1 154 ? 19.781 -3.596 -22.229 1.00 88.12 154 PHE A C 1
ATOM 1169 O O . PHE A 1 154 ? 19.984 -4.421 -23.124 1.00 88.12 154 PHE A O 1
ATOM 1176 N N . LEU A 1 155 ? 20.554 -2.517 -22.067 1.00 87.56 155 LEU A N 1
ATOM 1177 C CA . LEU A 1 155 ? 21.736 -2.257 -22.892 1.00 87.56 155 LEU A CA 1
ATOM 1178 C C . LEU A 1 155 ? 22.782 -3.367 -22.752 1.00 87.56 155 LEU A C 1
ATOM 1180 O O . LEU A 1 155 ? 23.294 -3.868 -23.756 1.00 87.56 155 LEU A O 1
ATOM 1184 N N . ALA A 1 156 ? 23.071 -3.790 -21.519 1.00 87.25 156 ALA A N 1
ATOM 1185 C CA . ALA A 1 156 ? 24.034 -4.849 -21.254 1.00 87.25 156 ALA A CA 1
ATOM 1186 C C . ALA A 1 156 ? 23.588 -6.186 -21.867 1.00 87.25 156 ALA A C 1
ATOM 1188 O O . ALA A 1 156 ? 24.376 -6.846 -22.544 1.00 87.25 156 ALA A O 1
ATOM 1189 N N . LEU A 1 157 ? 22.317 -6.565 -21.709 1.00 87.50 157 LEU A N 1
ATOM 1190 C CA . LEU A 1 157 ? 21.758 -7.776 -22.318 1.00 87.50 157 LEU A CA 1
ATOM 1191 C C . LEU A 1 157 ? 21.866 -7.752 -23.848 1.00 87.50 157 LEU A C 1
ATOM 1193 O O . LEU A 1 157 ? 22.229 -8.756 -24.468 1.00 87.50 157 LEU A O 1
ATOM 1197 N N . TYR A 1 158 ? 21.606 -6.602 -24.468 1.00 84.69 158 TYR A N 1
ATOM 1198 C CA . TYR A 1 158 ? 21.685 -6.461 -25.917 1.00 84.69 158 TYR A CA 1
ATOM 1199 C C . TYR A 1 158 ? 23.127 -6.521 -26.444 1.00 84.69 158 TYR A C 1
ATOM 1201 O O . TYR A 1 158 ? 23.413 -7.263 -27.391 1.00 84.69 158 TYR A O 1
ATOM 1209 N N . HIS A 1 159 ? 24.056 -5.777 -25.835 1.00 82.62 159 HIS A N 1
ATOM 1210 C CA . HIS A 1 159 ? 25.445 -5.696 -26.305 1.00 82.62 159 HIS A CA 1
ATOM 1211 C C . HIS A 1 159 ? 26.272 -6.926 -25.925 1.00 82.62 159 HIS A C 1
ATOM 1213 O O . HIS A 1 159 ? 26.999 -7.447 -26.774 1.00 82.62 159 HIS A O 1
ATOM 1219 N N . PHE A 1 160 ? 26.144 -7.426 -24.695 1.00 81.12 160 PHE A N 1
ATOM 1220 C CA . PHE A 1 160 ? 26.934 -8.563 -24.217 1.00 81.12 160 PHE A CA 1
ATOM 1221 C C . PHE A 1 160 ? 26.300 -9.918 -24.519 1.00 81.12 160 PHE A C 1
ATOM 1223 O O . PHE A 1 160 ? 27.037 -10.879 -24.731 1.00 81.12 160 PHE A O 1
ATOM 1230 N N . GLY A 1 161 ? 24.970 -10.002 -24.577 1.00 77.31 161 GLY A N 1
ATOM 1231 C CA . GLY A 1 161 ? 24.257 -11.230 -24.922 1.00 77.31 161 GLY A CA 1
ATOM 1232 C C . GLY A 1 161 ? 24.094 -11.377 -26.430 1.00 77.31 161 GLY A C 1
ATOM 1233 O O . GLY A 1 161 ? 24.788 -12.162 -27.076 1.00 77.31 161 GLY A O 1
ATOM 1234 N N . LEU A 1 162 ? 23.180 -10.601 -27.012 1.00 70.88 162 LEU A N 1
ATOM 1235 C CA . LEU A 1 162 ? 22.697 -10.838 -28.374 1.00 70.88 162 LEU A CA 1
ATOM 1236 C C . LEU A 1 162 ? 23.735 -10.497 -29.455 1.00 70.88 162 LEU A C 1
ATOM 1238 O O . LEU A 1 162 ? 23.978 -11.305 -30.352 1.00 70.88 162 LEU A O 1
ATOM 1242 N N . LYS A 1 163 ? 24.399 -9.336 -29.370 1.00 67.94 163 LYS A N 1
ATOM 1243 C CA . LYS A 1 163 ? 25.417 -8.935 -30.362 1.00 67.94 163 LYS A CA 1
ATOM 1244 C C . LYS A 1 163 ? 26.660 -9.830 -30.331 1.00 67.94 163 LYS A C 1
ATOM 1246 O O . LYS A 1 163 ? 27.194 -10.157 -31.394 1.00 67.94 163 LYS A O 1
ATOM 1251 N N . ASN A 1 164 ? 27.105 -10.263 -29.152 1.00 69.56 164 ASN A N 1
ATOM 1252 C CA . ASN A 1 164 ? 28.238 -11.186 -29.039 1.00 69.56 164 ASN A CA 1
ATOM 1253 C C . ASN A 1 164 ? 27.877 -12.601 -29.504 1.00 69.56 164 ASN A C 1
ATOM 1255 O O . ASN A 1 164 ? 28.661 -13.206 -30.233 1.00 69.56 164 ASN A O 1
ATOM 1259 N N . LEU A 1 165 ? 26.678 -13.099 -29.188 1.00 68.50 165 LEU A N 1
ATOM 1260 C CA . LEU A 1 165 ? 26.204 -14.398 -29.672 1.00 68.50 165 LEU A CA 1
ATOM 1261 C C . LEU A 1 165 ? 26.074 -14.416 -31.204 1.00 68.50 165 LEU A C 1
ATOM 1263 O O . LEU A 1 165 ? 26.596 -15.312 -31.865 1.00 68.50 165 LEU A O 1
ATOM 1267 N N . LEU A 1 166 ? 25.481 -13.377 -31.800 1.00 64.88 166 LEU A N 1
ATOM 1268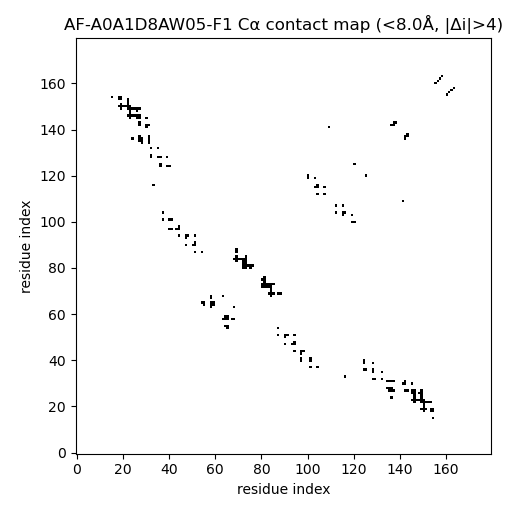 C CA . LEU A 1 166 ? 25.376 -13.239 -33.258 1.00 64.88 166 LEU A CA 1
ATOM 1269 C C . LEU A 1 166 ? 26.746 -13.111 -33.945 1.00 64.88 166 LEU A C 1
ATOM 1271 O O . LEU A 1 166 ? 26.897 -13.569 -35.077 1.00 64.88 166 LEU A O 1
ATOM 1275 N N . ARG A 1 167 ? 27.761 -12.530 -33.286 1.00 65.06 167 ARG A N 1
ATOM 1276 C CA . ARG A 1 167 ? 29.153 -12.520 -33.782 1.00 65.06 167 ARG A CA 1
ATOM 1277 C C . ARG A 1 167 ? 29.792 -13.906 -33.769 1.00 65.06 167 ARG A C 1
ATOM 1279 O O . ARG A 1 167 ? 30.533 -14.219 -34.697 1.00 65.06 167 ARG A O 1
ATOM 1286 N N . VAL A 1 168 ? 29.503 -14.732 -32.762 1.00 70.50 168 VAL A N 1
ATOM 1287 C CA . VAL A 1 168 ? 29.983 -16.123 -32.694 1.00 70.50 168 VAL A CA 1
ATOM 1288 C C . VAL A 1 168 ? 29.385 -16.959 -33.831 1.00 70.50 168 VAL A C 1
ATOM 1290 O O . VAL A 1 168 ? 30.124 -17.683 -34.494 1.00 70.50 168 VAL A O 1
ATOM 1293 N N . PHE A 1 169 ? 28.094 -16.787 -34.132 1.00 63.03 169 PHE A N 1
ATOM 1294 C CA . PHE A 1 169 ? 27.428 -17.464 -35.257 1.00 63.03 169 PHE A CA 1
ATOM 1295 C C . PHE A 1 169 ? 27.791 -16.896 -36.641 1.00 63.03 169 PHE A C 1
ATOM 1297 O O . PHE A 1 169 ? 27.703 -17.609 -37.635 1.00 63.03 169 PHE A O 1
ATOM 1304 N N . ARG A 1 170 ? 28.240 -15.636 -36.730 1.00 65.50 170 ARG A N 1
ATOM 1305 C CA . ARG A 1 170 ? 28.727 -15.000 -37.972 1.00 65.50 170 ARG A CA 1
ATOM 1306 C C . ARG A 1 170 ? 30.218 -15.211 -38.248 1.00 65.50 170 ARG A C 1
ATOM 1308 O O . ARG A 1 170 ? 30.771 -14.507 -39.094 1.00 65.50 170 ARG A O 1
ATOM 1315 N N . ARG A 1 171 ? 30.892 -16.150 -37.574 1.00 54.75 171 ARG A N 1
ATOM 1316 C CA . ARG A 1 171 ? 32.266 -16.517 -37.950 1.00 54.75 171 ARG A CA 1
ATOM 1317 C C . ARG A 1 171 ? 32.267 -17.004 -39.409 1.00 54.75 171 ARG A C 1
ATOM 1319 O O . ARG A 1 171 ? 31.577 -17.979 -39.703 1.00 54.75 171 ARG A O 1
ATOM 1326 N N . PRO A 1 172 ? 32.979 -16.336 -40.336 1.00 54.72 172 PRO A N 1
ATOM 1327 C CA . PRO A 1 172 ? 33.033 -16.787 -41.719 1.00 54.72 172 PRO A CA 1
ATOM 1328 C C . PRO A 1 172 ? 33.688 -18.170 -41.760 1.00 54.72 172 PRO A C 1
ATOM 1330 O O . PRO A 1 172 ? 34.681 -18.402 -41.068 1.00 54.72 172 PRO A O 1
ATOM 1333 N N . ALA A 1 173 ? 33.118 -19.083 -42.553 1.00 58.69 173 ALA A N 1
ATOM 1334 C CA . ALA A 1 173 ? 33.747 -20.362 -42.860 1.00 58.69 173 ALA A CA 1
ATOM 1335 C C . ALA A 1 173 ? 35.188 -20.093 -43.324 1.00 58.69 173 ALA A C 1
ATOM 1337 O O . ALA A 1 173 ? 35.406 -19.256 -44.204 1.00 58.69 173 ALA A O 1
ATOM 1338 N N . GLY A 1 174 ? 36.156 -20.727 -42.656 1.00 64.75 174 GLY A N 1
ATOM 1339 C CA . GLY A 1 174 ? 37.582 -20.486 -42.868 1.00 64.75 174 GLY A CA 1
ATOM 1340 C C . GLY A 1 174 ? 38.015 -20.686 -44.328 1.00 64.75 174 GLY A C 1
ATOM 1341 O O . GLY A 1 174 ? 37.288 -21.312 -45.105 1.00 64.75 174 GLY A O 1
ATOM 1342 N N . PRO A 1 175 ? 39.186 -20.152 -44.722 1.00 65.12 175 PRO A N 1
ATOM 1343 C CA . PRO A 1 175 ? 39.643 -20.181 -46.108 1.00 65.12 175 PRO A CA 1
ATOM 1344 C C . PRO A 1 175 ? 39.667 -21.618 -46.638 1.00 65.12 175 PRO A C 1
ATOM 1346 O O . PRO A 1 175 ? 40.256 -22.498 -46.010 1.00 65.12 175 PRO A O 1
ATOM 1349 N N . ARG A 1 176 ? 39.030 -21.859 -47.794 1.00 65.50 176 ARG A N 1
ATOM 1350 C CA . ARG A 1 176 ? 39.180 -23.127 -48.524 1.00 65.50 176 ARG A CA 1
ATOM 1351 C C . ARG A 1 176 ? 40.676 -23.342 -48.802 1.00 65.50 176 ARG A C 1
ATOM 1353 O O . ARG A 1 176 ? 41.296 -22.412 -49.322 1.00 65.50 176 ARG A O 1
ATOM 1360 N N . PRO A 1 177 ? 41.255 -24.513 -48.479 1.00 66.25 177 PRO A N 1
ATOM 1361 C CA . PRO A 1 177 ? 42.636 -24.795 -48.838 1.00 66.25 177 PRO A CA 1
ATOM 1362 C C . PRO A 1 177 ? 42.774 -24.697 -50.360 1.00 66.25 177 PRO A C 1
ATOM 1364 O O . PRO A 1 177 ? 41.932 -25.214 -51.098 1.00 66.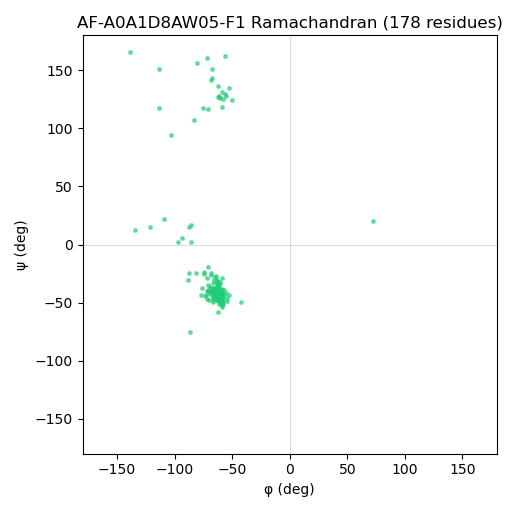25 177 PRO A O 1
ATOM 1367 N N . ALA A 1 178 ? 43.794 -23.967 -50.812 1.00 67.19 178 ALA A N 1
ATOM 1368 C CA . ALA A 1 178 ? 44.131 -23.868 -52.223 1.00 67.19 178 ALA A CA 1
ATOM 1369 C C . ALA A 1 178 ? 44.396 -25.281 -52.761 1.00 67.19 178 ALA A C 1
ATOM 1371 O O . ALA A 1 178 ? 45.191 -26.022 -52.182 1.00 67.19 178 ALA A O 1
ATOM 1372 N N . ALA A 1 179 ? 43.680 -25.658 -53.822 1.00 65.06 179 ALA A N 1
ATOM 1373 C CA . ALA A 1 179 ? 43.942 -26.891 -54.549 1.00 65.06 179 ALA A CA 1
ATOM 1374 C C . ALA A 1 179 ? 45.358 -26.817 -55.142 1.00 65.06 179 ALA A C 1
ATOM 1376 O O . ALA A 1 179 ? 45.699 -25.813 -55.773 1.00 65.06 179 ALA A O 1
ATOM 1377 N N . ALA A 1 180 ? 46.157 -27.845 -54.852 1.00 60.59 180 ALA A N 1
ATOM 1378 C CA . ALA A 1 180 ? 47.482 -28.072 -55.419 1.00 60.59 180 ALA A CA 1
ATOM 1379 C C . ALA A 1 180 ? 47.393 -28.519 -56.883 1.00 60.59 180 ALA A C 1
ATOM 1381 O O . ALA A 1 180 ? 46.382 -29.176 -57.229 1.00 60.59 180 ALA A O 1
#

Solvent-accessible surface area (backbone atoms only — not comparable to full-atom values): 9723 Å² total; per-residue (Å²): 143,72,68,69,65,59,54,52,51,53,52,51,54,48,49,54,51,51,38,35,52,50,21,18,50,62,41,12,40,58,58,46,52,53,50,56,37,50,54,52,50,48,54,53,32,54,50,35,45,53,57,40,49,52,52,40,49,55,18,46,76,72,76,34,52,49,70,54,41,30,53,56,27,45,69,39,90,51,67,72,48,18,48,50,16,52,56,53,49,53,36,51,52,48,30,52,54,41,45,53,36,51,51,53,55,73,73,40,52,86,87,50,31,68,60,52,43,67,74,51,59,52,66,69,57,50,51,55,39,62,76,70,61,72,91,57,83,51,89,43,72,68,24,48,52,35,15,51,51,24,18,51,52,41,48,46,48,45,56,66,44,53,53,46,52,54,51,66,74,60,58,73,84,72,84,76,79,79,84,129

Secondary structure (DSSP, 8-state):
--HHHHHHHHHHHHHHHHHHHHHHHHHHHHHHHHHHHHHHHHHHHHHHHHHHHHHHHHHHHTT--HHHHHHHHHT-SSHHHHHHHHHHHHHHHHHHHHHHHHHHHHT--TTTHHHHHHHT--HHHHHHHHHT-------SHHHHHHHHHHHHHHHHIIIIIIIHHHHHHTPPPPPPPPP-

pLDDT: mean 88.47, std 11.67, range [48.59, 98.5]

Organism: NCBI:txid1838286

Sequence (180 aa):
MKPARGFLHIFDSLTDRILCVAGAVLFAQGPEFMQQYLQRLGGHLDEARRQLAVFQKTAGQAGLSLDQFIRQTGTNADPAVARLGGVMTDAADRVTSLQAAHDALLHSALWERPIIFLRHLDVGIARATGSVYQPAVPTTVEGLIYALVGMLCFLALYHFGLKNLLRVFRRPAGPRPAAA

Foldseek 3Di:
DPPVVVVVVVVVVVVLVVQLQVLLLVLLQVVLLLVLLLVLLVVQLVVLVVVLVVLQVVQVVVVHGSLRCLVVQLPDPDVVSNVVSVVSVVSVVSNVLSVVLNVQQVPDDLVCNVVSCVVSPDPVSSVVSVVPPDRDQDPDPSSRVSSVVRSVVSSCCVVVPVVVVVVVVPPPDDDDPDDD

Nearest PDB structures (foldseek):
  7rtu-assembly1_B  TM=3.214E-01  e=8.386E-01  Mus musculus
  7p5m-assembly1_B  TM=3.171E-01  e=2.456E+00  Homo sapiens
  8hjb-assembly1_B  TM=2.820E-01  e=4.311E+00  Pseudomonas aeruginosa PA14
  8dk2-assembly1_D  TM=3.331E-01  e=9.287E+00  Pseudomonas aeruginosa PA14
  8ceg-assembly1_B  TM=2.406E-01  e=9.775E+00  Homo sapiens

Radius of gyration: 29.33 Å; Cα contacts (8 Å, |Δi|>4): 136; chains: 1; bounding box: 76×40×85 Å

InterPro domains:
  IPR022584 Protein of unknown function DUF2937 [PF11157] (13-171)